Protein AF-A0A0P7GSC6-F1 (afdb_monomer_lite)

Foldseek 3Di:
DALVVQVVVLVVVCVVVVNDLVLQVVQLVLLLVLAAAEDPVLFDQQAPWFEAEEEPDPCLLVCLVVRQPTPAYEYEAVSVVSNVVVVRDHREYEYCQPDHLVSVQVVQVVPHAYEHETGRPSNVSSVPRSNSHDRNRYQYEYQHNHDRNYDHQNRDSVSVSVSSNDYDDDDDDDDDDDDDDDDDD

Sequence (185 aa):
MEFHVWEPVYERILADFGFDRAGDERARDRLAAMSEPFDLDAVPGFSGATVAVAGAGPTLAEEVETAAAADYVVAASGAAATLRDAGVEVTLAVTDLDGAPARLATASHDGLPVAVHAHGDNVDALERWVPQFAGDRLLPTTQAAPAGPVRNFGGSLTATARRFSRTPSMRPRSRSSAGRSTIRR

Radius of gyration: 20.21 Å; chains: 1; bounding box: 82×40×40 Å

Secondary structure (DSSP, 8-state):
--HHHHHHHHHHHHHHHT--HHHHHHHHHHHHTT-PPP-GGGS---TTS-EEEE---TTGGGSHHHHHTSSEEEEETHHHHHHHHTT---SEEEESS-S-HHHHHHHHHTT--EEEEE-TT-HHHHHHHGGGS-GGGEEEEESS---TT-B-SSSSHHHHHHHTT----PPP-------------

Organism: NCBI:txid699431

Structure (mmCIF, N/CA/C/O backbone):
data_AF-A0A0P7GSC6-F1
#
_entry.id   AF-A0A0P7GSC6-F1
#
loop_
_atom_site.group_PDB
_atom_site.id
_atom_site.type_symbol
_atom_site.label_atom_id
_atom_site.label_alt_id
_atom_site.label_comp_id
_atom_site.label_asym_id
_atom_site.label_entity_id
_atom_site.label_seq_id
_atom_site.pdbx_PDB_ins_code
_atom_site.Cartn_x
_atom_site.Cartn_y
_atom_site.Cartn_z
_atom_site.occupancy
_atom_site.B_iso_or_equiv
_atom_site.auth_seq_id
_atom_site.auth_comp_id
_atom_site.auth_asym_id
_atom_site.auth_atom_id
_atom_site.pdbx_PDB_model_num
ATOM 1 N N . MET A 1 1 ? -10.690 2.572 -12.898 1.00 65.81 1 MET A N 1
ATOM 2 C CA . MET A 1 1 ? -10.225 3.420 -14.000 1.00 65.81 1 MET A CA 1
ATOM 3 C C . MET A 1 1 ? -9.482 2.490 -14.919 1.00 65.81 1 MET A C 1
ATOM 5 O O . MET A 1 1 ? -8.629 1.766 -14.428 1.00 65.81 1 MET A O 1
ATOM 9 N N . GLU A 1 2 ? -9.875 2.448 -16.181 1.00 81.12 2 GLU A N 1
ATOM 10 C CA . GLU A 1 2 ? -9.152 1.668 -17.180 1.00 81.12 2 GLU A CA 1
ATOM 11 C C . GLU A 1 2 ? -7.812 2.343 -17.478 1.00 81.12 2 GLU A C 1
ATOM 13 O O . GLU A 1 2 ? -7.738 3.574 -17.468 1.00 81.12 2 GLU A O 1
ATOM 18 N N . PHE A 1 3 ? -6.764 1.562 -17.747 1.00 84.69 3 PHE A N 1
ATOM 19 C CA . PHE A 1 3 ? -5.415 2.105 -17.943 1.00 84.69 3 PHE A CA 1
ATOM 20 C C . PHE A 1 3 ? -5.364 3.174 -19.045 1.00 84.69 3 PHE A C 1
ATOM 22 O O . PHE A 1 3 ? -4.761 4.215 -18.831 1.00 84.69 3 PHE A O 1
ATOM 29 N N . HIS A 1 4 ? -6.094 3.001 -20.151 1.00 86.19 4 HIS A N 1
ATOM 30 C CA . HIS A 1 4 ? -6.142 3.981 -21.248 1.00 86.19 4 HIS A CA 1
ATOM 31 C C . HIS A 1 4 ? -6.688 5.365 -20.839 1.00 86.19 4 HIS A C 1
ATOM 33 O O . HIS A 1 4 ? -6.446 6.352 -21.525 1.00 86.19 4 HIS A O 1
ATOM 39 N N . VAL A 1 5 ? -7.438 5.459 -19.732 1.00 87.88 5 VAL A N 1
ATOM 40 C CA . VAL A 1 5 ? -7.902 6.742 -19.173 1.00 87.88 5 VAL A CA 1
ATOM 41 C C . VAL A 1 5 ? -6.808 7.395 -18.324 1.00 87.88 5 VAL A C 1
ATOM 43 O O . VAL A 1 5 ? -6.727 8.619 -18.250 1.00 87.88 5 VAL A O 1
ATOM 46 N N . TRP A 1 6 ? -5.980 6.580 -17.670 1.00 90.56 6 TRP A N 1
ATOM 47 C CA . TRP A 1 6 ? -4.855 7.020 -16.849 1.00 90.56 6 TRP A CA 1
ATOM 48 C C . TRP A 1 6 ? -3.619 7.371 -17.687 1.00 90.56 6 TRP A C 1
ATOM 50 O O . TRP A 1 6 ? -2.933 8.341 -17.379 1.00 90.56 6 TRP A O 1
ATOM 60 N N . GLU A 1 7 ? -3.357 6.623 -18.756 1.00 92.12 7 GLU A N 1
ATOM 61 C CA . GLU A 1 7 ? -2.131 6.698 -19.551 1.00 92.12 7 GLU A CA 1
ATOM 62 C C . GLU A 1 7 ? -1.764 8.118 -20.023 1.00 92.12 7 GLU A C 1
ATOM 64 O O . GLU A 1 7 ? -0.620 8.512 -19.812 1.00 92.12 7 GLU A O 1
ATOM 69 N N . PRO A 1 8 ? -2.686 8.964 -20.522 1.00 93.06 8 PRO A N 1
ATOM 70 C CA . PRO A 1 8 ? -2.325 10.334 -20.899 1.00 93.06 8 PRO A CA 1
ATOM 71 C C . PRO A 1 8 ? -1.879 11.205 -19.712 1.00 93.06 8 PRO A C 1
ATOM 73 O O . PRO A 1 8 ? -1.062 12.112 -19.861 1.00 93.06 8 PRO A O 1
ATOM 76 N N . VAL A 1 9 ? -2.423 10.955 -18.513 1.00 92.69 9 VAL A N 1
ATOM 77 C CA . VAL A 1 9 ? -2.009 11.654 -17.285 1.00 92.69 9 VAL A CA 1
ATOM 78 C C . VAL A 1 9 ? -0.645 11.147 -16.830 1.00 92.69 9 VAL A C 1
ATOM 80 O O . VAL A 1 9 ? 0.203 11.954 -16.455 1.00 92.69 9 VAL A O 1
ATOM 83 N N . TYR A 1 10 ? -0.435 9.833 -16.904 1.00 93.12 10 TYR A N 1
ATOM 84 C CA . TYR A 1 10 ? 0.835 9.184 -16.605 1.00 93.12 10 TYR A CA 1
ATOM 85 C C . TYR A 1 10 ? 1.971 9.719 -17.476 1.00 93.12 10 TYR A C 1
ATOM 87 O O . TYR A 1 10 ? 2.986 10.154 -16.947 1.00 93.12 10 TYR A O 1
ATOM 95 N N . GLU A 1 11 ? 1.779 9.779 -18.795 1.00 93.81 11 GLU A N 1
ATOM 96 C CA . GLU A 1 11 ? 2.789 10.286 -19.731 1.00 93.81 11 GLU A CA 1
ATOM 97 C C . GLU A 1 11 ? 3.187 11.730 -19.440 1.00 93.81 11 GLU A C 1
ATOM 99 O O . GLU A 1 11 ? 4.367 12.074 -19.507 1.00 93.81 11 GLU A O 1
ATOM 104 N N . ARG A 1 12 ? 2.219 12.568 -19.053 1.00 95.19 12 ARG A N 1
ATOM 105 C CA . ARG A 1 12 ? 2.510 13.938 -18.634 1.00 95.19 12 ARG A CA 1
ATOM 106 C C . ARG A 1 12 ? 3.328 13.976 -17.344 1.00 95.19 12 ARG A C 1
ATOM 108 O O . ARG A 1 12 ? 4.268 14.751 -17.272 1.00 95.19 12 ARG A O 1
ATOM 115 N N . ILE A 1 13 ? 3.013 13.135 -16.356 1.00 92.44 13 ILE A N 1
ATOM 116 C CA . ILE A 1 13 ? 3.806 13.040 -15.119 1.00 92.44 13 ILE A CA 1
ATOM 117 C C . ILE A 1 13 ? 5.240 12.605 -15.440 1.00 92.44 13 ILE A C 1
ATOM 119 O O . ILE A 1 13 ? 6.184 13.228 -14.964 1.00 92.44 13 ILE A O 1
ATOM 123 N N . LEU A 1 14 ? 5.416 11.585 -16.283 1.00 93.69 14 LEU A N 1
ATOM 124 C CA . LEU A 1 14 ? 6.747 11.148 -16.705 1.00 93.69 14 LEU A CA 1
ATOM 125 C C . LEU A 1 14 ? 7.537 12.291 -17.353 1.00 93.69 14 LEU A C 1
ATOM 127 O O . LEU A 1 14 ? 8.693 12.512 -17.001 1.00 93.69 14 LEU A O 1
ATOM 131 N N . ALA A 1 15 ? 6.906 13.046 -18.256 1.00 95.12 15 ALA A N 1
ATOM 132 C CA . ALA A 1 15 ? 7.537 14.174 -18.932 1.00 95.12 15 ALA A CA 1
ATOM 133 C C . ALA A 1 15 ? 7.867 15.336 -17.978 1.00 95.12 15 ALA A C 1
ATOM 135 O O . ALA A 1 15 ? 8.978 15.861 -18.028 1.00 95.12 15 ALA A O 1
ATOM 136 N N . ASP A 1 16 ? 6.933 15.714 -17.100 1.00 95.94 16 ASP A N 1
ATOM 137 C CA . ASP A 1 16 ? 7.077 16.852 -16.184 1.00 95.94 16 ASP A CA 1
ATOM 138 C C . ASP A 1 16 ? 8.194 16.623 -15.152 1.00 95.94 16 ASP A C 1
ATOM 140 O O . ASP A 1 16 ? 8.914 17.557 -14.796 1.00 95.94 16 ASP A O 1
ATOM 144 N N . PHE A 1 17 ? 8.354 15.383 -14.681 1.00 91.75 17 PHE A N 1
ATOM 145 C CA . PHE A 1 17 ? 9.346 15.023 -13.663 1.00 91.75 17 PHE A CA 1
ATOM 146 C C . PHE A 1 17 ? 10.613 14.365 -14.232 1.00 91.75 17 PHE A C 1
ATOM 148 O O . PHE A 1 17 ? 11.566 14.132 -13.490 1.00 91.75 17 PHE A O 1
ATOM 155 N N . GLY A 1 18 ? 10.649 14.076 -15.537 1.00 93.06 18 GLY A N 1
ATOM 156 C CA . GLY A 1 18 ? 11.766 13.382 -16.182 1.00 93.06 18 GLY A CA 1
ATOM 157 C C . GLY A 1 18 ? 11.905 11.916 -15.759 1.00 93.06 18 GLY A C 1
ATOM 158 O O . GLY A 1 18 ? 13.012 11.377 -15.773 1.00 93.06 18 GLY A O 1
ATOM 159 N N . PHE A 1 19 ? 10.806 11.277 -15.353 1.00 92.38 19 PHE A N 1
ATOM 160 C CA . PHE A 1 19 ? 10.801 9.875 -14.943 1.00 92.38 19 PHE A CA 1
ATOM 161 C C . PHE A 1 19 ? 10.801 8.928 -16.149 1.00 92.38 19 PHE A C 1
ATOM 163 O O . PHE A 1 19 ? 10.201 9.200 -17.190 1.00 92.38 19 PHE A O 1
ATOM 170 N N . ASP A 1 20 ? 11.466 7.784 -15.990 1.00 92.19 20 ASP A N 1
ATOM 171 C CA . ASP A 1 20 ? 11.575 6.750 -17.020 1.00 92.19 20 ASP A CA 1
ATOM 172 C C . ASP A 1 20 ? 10.416 5.748 -16.924 1.00 92.19 20 ASP A C 1
ATOM 174 O O . ASP A 1 20 ? 10.322 4.995 -15.951 1.00 92.19 20 ASP A O 1
ATOM 178 N N . ARG A 1 21 ? 9.588 5.666 -17.978 1.00 95.56 21 ARG A N 1
ATOM 179 C CA . ARG A 1 21 ? 8.529 4.645 -18.108 1.00 95.56 21 ARG A CA 1
ATOM 180 C C . ARG A 1 21 ? 9.089 3.234 -17.932 1.00 95.56 21 ARG A C 1
ATOM 182 O O . ARG A 1 21 ? 8.475 2.400 -17.270 1.00 95.56 21 ARG A O 1
ATOM 189 N N . ALA A 1 22 ? 10.260 2.964 -18.510 1.00 97.00 22 ALA A N 1
ATOM 190 C CA . ALA A 1 22 ? 10.846 1.634 -18.449 1.00 97.00 22 ALA A CA 1
ATOM 191 C C . ALA A 1 22 ? 11.267 1.269 -17.015 1.00 97.00 22 ALA A C 1
ATOM 193 O O . ALA A 1 22 ? 11.292 0.090 -16.673 1.00 97.00 22 ALA A O 1
ATOM 194 N N . GLY A 1 23 ? 11.560 2.252 -16.158 1.00 97.19 23 GLY A N 1
ATOM 195 C CA . GLY A 1 23 ? 11.774 2.051 -14.726 1.00 97.19 23 GLY A CA 1
ATOM 196 C C . GLY A 1 23 ? 10.539 1.488 -14.043 1.00 97.19 23 GLY A C 1
ATOM 197 O O . GLY A 1 23 ? 10.619 0.438 -13.404 1.00 97.19 23 GLY A O 1
ATOM 198 N N . ASP A 1 24 ? 9.393 2.140 -14.229 1.00 97.19 24 ASP A N 1
ATOM 199 C CA . ASP A 1 24 ? 8.129 1.679 -13.651 1.00 97.19 24 ASP A CA 1
ATOM 200 C C . ASP A 1 24 ? 7.736 0.291 -14.163 1.00 97.19 24 ASP A C 1
ATOM 202 O O . ASP A 1 24 ? 7.297 -0.555 -13.385 1.00 97.19 24 ASP A O 1
ATOM 206 N N . GLU A 1 25 ? 7.921 0.031 -15.460 1.00 97.94 25 GLU A N 1
ATOM 207 C CA . GLU A 1 25 ? 7.632 -1.274 -16.063 1.00 97.94 25 GLU A CA 1
ATOM 208 C C . GLU A 1 25 ? 8.547 -2.376 -15.510 1.00 97.94 25 GLU A C 1
ATOM 210 O O . GLU A 1 25 ? 8.052 -3.456 -15.180 1.00 97.94 25 GLU A O 1
ATOM 215 N N . ARG A 1 26 ? 9.845 -2.094 -15.310 1.00 98.44 26 ARG A N 1
ATOM 216 C CA . ARG A 1 26 ? 10.787 -3.023 -14.656 1.00 98.44 26 ARG A CA 1
ATOM 217 C C . ARG A 1 26 ? 10.362 -3.340 -13.224 1.00 98.44 26 ARG A C 1
ATOM 219 O O . ARG A 1 26 ? 10.349 -4.508 -12.838 1.00 98.44 26 ARG A O 1
ATOM 226 N N . ALA A 1 27 ? 9.992 -2.327 -12.441 1.00 98.38 27 ALA A N 1
ATOM 227 C CA . ALA A 1 27 ? 9.519 -2.528 -11.073 1.00 98.38 27 ALA A CA 1
ATOM 228 C C . ALA A 1 27 ? 8.204 -3.326 -11.037 1.00 98.38 27 ALA A C 1
ATOM 230 O O . ALA A 1 27 ? 8.055 -4.257 -10.243 1.00 98.38 27 ALA A O 1
ATOM 231 N N . ARG A 1 28 ? 7.271 -3.017 -11.946 1.00 98.25 28 ARG A N 1
ATOM 232 C CA . ARG A 1 28 ? 6.000 -3.731 -12.142 1.00 98.25 28 ARG A CA 1
ATOM 233 C C . ARG A 1 28 ? 6.225 -5.200 -12.476 1.00 98.25 28 ARG A C 1
ATOM 235 O O . ARG A 1 28 ? 5.594 -6.053 -11.858 1.00 98.25 28 ARG A O 1
ATOM 242 N N . ASP A 1 29 ? 7.128 -5.500 -13.405 1.00 98.62 29 ASP A N 1
ATOM 243 C CA . ASP A 1 29 ? 7.471 -6.876 -13.782 1.00 98.62 29 ASP A CA 1
ATOM 244 C C . ASP A 1 29 ? 8.144 -7.619 -12.626 1.00 98.62 29 ASP A C 1
ATOM 246 O O . ASP A 1 29 ? 7.854 -8.793 -12.379 1.00 98.62 29 ASP A O 1
ATOM 250 N N . ARG A 1 30 ? 8.993 -6.924 -11.858 1.00 98.62 30 ARG A N 1
ATOM 251 C CA . ARG A 1 30 ? 9.633 -7.515 -10.685 1.00 98.62 30 ARG A CA 1
ATOM 252 C C . ARG A 1 30 ? 8.620 -7.877 -9.604 1.00 98.62 30 ARG A C 1
ATOM 254 O O . ARG A 1 30 ? 8.684 -8.991 -9.085 1.00 98.62 30 ARG A O 1
ATOM 261 N N . LEU A 1 31 ? 7.685 -6.974 -9.299 1.00 98.56 31 LEU A N 1
ATOM 262 C CA . LEU A 1 31 ? 6.582 -7.238 -8.375 1.00 98.56 31 LEU A CA 1
ATOM 263 C C . LEU A 1 31 ? 5.696 -8.381 -8.890 1.00 98.56 31 LEU A C 1
ATOM 265 O O . LEU A 1 31 ? 5.392 -9.296 -8.132 1.00 98.56 31 LEU A O 1
ATOM 269 N N . ALA A 1 32 ? 5.356 -8.386 -10.184 1.00 98.31 32 ALA A N 1
ATOM 270 C CA . ALA A 1 32 ? 4.575 -9.454 -10.809 1.00 98.31 32 ALA A CA 1
ATOM 271 C C . ALA A 1 32 ? 5.203 -10.841 -10.605 1.00 98.31 32 ALA A C 1
ATOM 273 O O . ALA A 1 32 ? 4.490 -11.798 -10.325 1.00 98.31 32 ALA A O 1
ATOM 274 N N . ALA A 1 33 ? 6.531 -10.944 -10.710 1.00 98.19 33 ALA A N 1
ATOM 275 C CA . ALA A 1 33 ? 7.258 -12.198 -10.530 1.00 98.19 33 ALA A CA 1
ATOM 276 C C . ALA A 1 33 ? 7.294 -12.704 -9.073 1.00 98.19 33 ALA A C 1
ATOM 278 O O . ALA A 1 33 ? 7.648 -13.858 -8.847 1.00 98.19 33 ALA A O 1
ATOM 279 N N . MET A 1 34 ? 6.968 -11.856 -8.091 1.00 97.94 34 MET A N 1
ATOM 280 C CA . MET A 1 34 ? 6.979 -12.192 -6.658 1.00 97.94 34 MET A CA 1
ATOM 281 C C . MET A 1 34 ? 5.582 -12.295 -6.046 1.00 97.94 34 MET A C 1
ATOM 283 O O . MET A 1 34 ? 5.464 -12.508 -4.843 1.00 97.94 34 MET A O 1
ATOM 287 N N . SER A 1 35 ? 4.529 -12.076 -6.830 1.00 97.25 35 SER A N 1
ATOM 288 C CA . SER A 1 35 ? 3.161 -11.989 -6.323 1.00 97.25 35 SER A CA 1
ATOM 289 C C . SER A 1 35 ? 2.247 -12.987 -7.012 1.00 97.25 35 SER A C 1
ATOM 291 O O . SER A 1 35 ? 2.420 -13.320 -8.183 1.00 97.25 35 SER A O 1
ATOM 293 N N . GLU A 1 36 ? 1.231 -13.423 -6.283 1.00 94.75 36 GLU A N 1
ATOM 294 C CA . GLU A 1 36 ? 0.130 -14.218 -6.813 1.00 94.75 36 GLU A CA 1
ATOM 295 C C . GLU A 1 36 ? -1.091 -13.321 -7.082 1.00 94.75 36 GLU A C 1
ATOM 297 O O . GLU A 1 36 ? -1.124 -12.159 -6.658 1.00 94.75 36 GLU A O 1
ATOM 302 N N . PRO A 1 37 ? -2.097 -13.798 -7.836 1.00 95.50 37 PRO A N 1
ATOM 303 C CA . PRO A 1 37 ? -3.358 -13.082 -7.968 1.00 95.50 37 PRO A CA 1
ATOM 304 C C . PRO A 1 37 ? -4.010 -12.842 -6.601 1.00 95.50 37 PRO A C 1
ATOM 306 O O . PRO A 1 37 ? -4.241 -13.778 -5.845 1.00 95.50 37 PRO A O 1
ATOM 309 N N . PHE A 1 38 ? -4.350 -11.587 -6.320 1.00 95.69 38 PHE A N 1
ATOM 310 C CA . PHE A 1 38 ? -5.061 -11.196 -5.106 1.00 95.69 38 PHE A CA 1
ATOM 311 C C . PHE A 1 38 ? -6.582 -11.313 -5.287 1.00 95.69 38 PHE A C 1
ATOM 313 O O . PHE A 1 38 ? -7.120 -10.853 -6.303 1.00 95.69 38 PHE A O 1
ATOM 320 N N . ASP A 1 39 ? -7.272 -11.876 -4.292 1.00 93.12 39 ASP A N 1
ATOM 321 C CA . ASP A 1 39 ? -8.735 -11.910 -4.239 1.00 93.12 39 ASP A CA 1
ATOM 322 C C . ASP A 1 39 ? -9.290 -10.549 -3.802 1.00 93.12 39 ASP A C 1
ATOM 324 O O . ASP A 1 39 ? -9.191 -10.152 -2.642 1.00 93.12 39 ASP A O 1
ATOM 328 N N . LEU A 1 40 ? -9.888 -9.815 -4.742 1.0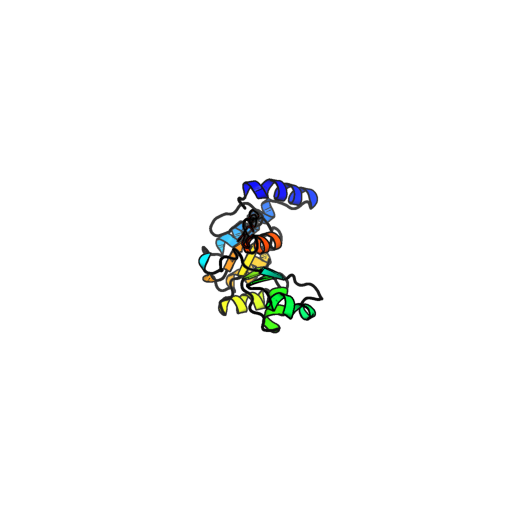0 88.62 40 LEU A N 1
ATOM 329 C CA . LEU A 1 40 ? -10.429 -8.485 -4.468 1.00 88.62 40 LEU A CA 1
ATOM 330 C C . LEU A 1 40 ? -11.626 -8.503 -3.512 1.00 88.62 40 LEU A C 1
ATOM 332 O O . LEU A 1 40 ? -11.885 -7.467 -2.901 1.00 88.62 40 LEU A O 1
ATOM 336 N N . ASP A 1 41 ? -12.300 -9.642 -3.336 1.00 88.38 41 ASP A N 1
ATOM 337 C CA . ASP A 1 41 ? -13.402 -9.768 -2.378 1.00 88.38 41 ASP A CA 1
ATOM 338 C C . ASP A 1 41 ? -12.901 -9.775 -0.919 1.00 88.38 41 ASP A C 1
ATOM 340 O O . ASP A 1 41 ? -13.681 -9.544 0.008 1.00 88.38 41 ASP A O 1
ATOM 344 N N . ALA A 1 42 ? -11.587 -9.937 -0.699 1.00 87.56 42 ALA A N 1
ATOM 345 C CA . ALA A 1 42 ? -10.951 -9.758 0.607 1.00 87.56 42 ALA A CA 1
ATOM 346 C C . ALA A 1 42 ? -10.916 -8.288 1.072 1.00 87.56 42 ALA A C 1
ATOM 348 O O . ALA A 1 42 ? -10.635 -8.022 2.243 1.00 87.56 42 ALA A O 1
ATOM 349 N N . VAL A 1 43 ? -11.198 -7.331 0.179 1.00 87.81 43 VAL A N 1
ATOM 350 C CA . VAL A 1 43 ? -11.355 -5.908 0.508 1.00 87.81 43 VAL A CA 1
ATOM 351 C C . VAL A 1 43 ? -12.828 -5.531 0.324 1.00 87.81 43 VAL A C 1
ATOM 353 O O . VAL A 1 43 ? -13.383 -5.747 -0.754 1.00 87.81 43 VAL A O 1
ATOM 356 N N . PRO A 1 44 ? -13.493 -4.941 1.334 1.00 84.94 44 PRO A N 1
ATOM 357 C CA . PRO A 1 44 ? -14.905 -4.608 1.224 1.00 84.94 44 PRO A CA 1
ATOM 358 C C . PRO A 1 44 ? -15.162 -3.596 0.103 1.00 84.94 44 PRO A C 1
ATOM 360 O O . PRO A 1 44 ? -14.371 -2.693 -0.168 1.00 84.94 44 PRO A O 1
ATOM 363 N N . GLY A 1 45 ? -16.324 -3.713 -0.535 1.00 81.06 45 GLY A N 1
ATOM 364 C CA . GLY A 1 45 ? -16.803 -2.694 -1.457 1.00 81.06 45 GLY A CA 1
ATOM 365 C C . GLY A 1 45 ? -17.200 -1.422 -0.705 1.00 81.06 45 GLY A C 1
ATOM 366 O O . GLY A 1 45 ? -18.098 -1.439 0.126 1.00 81.06 45 GLY A O 1
ATOM 367 N N . PHE A 1 46 ? -16.603 -0.288 -1.059 1.00 82.06 46 PHE A N 1
ATOM 368 C CA . PHE A 1 46 ? -16.805 0.994 -0.364 1.00 82.06 46 PHE A CA 1
ATOM 369 C C . PHE A 1 46 ? -18.025 1.804 -0.839 1.00 82.06 46 PHE A C 1
ATOM 371 O O . PHE A 1 46 ? -18.161 2.998 -0.566 1.00 82.06 46 PHE A O 1
ATOM 378 N N . SER A 1 47 ? -18.914 1.194 -1.623 1.00 83.06 47 SER A N 1
ATOM 379 C CA . SER A 1 47 ? -20.032 1.912 -2.233 1.00 83.06 47 SER A CA 1
ATOM 380 C C . SER A 1 47 ? -21.044 2.365 -1.180 1.00 83.06 47 SER A C 1
ATOM 382 O O . SER A 1 47 ? -21.706 1.543 -0.558 1.00 83.06 47 SER A O 1
ATOM 384 N N . GLY A 1 48 ? -21.228 3.681 -1.055 1.00 85.62 48 GLY A N 1
ATOM 385 C CA . GLY A 1 48 ? -22.177 4.280 -0.110 1.00 85.62 48 GLY A CA 1
ATOM 386 C C . GLY A 1 48 ? -21.639 4.427 1.315 1.00 85.62 48 GLY A C 1
ATOM 387 O O . GLY A 1 48 ? -22.388 4.879 2.174 1.00 85.62 48 GLY A O 1
ATOM 388 N N . ALA A 1 49 ? -20.369 4.084 1.539 1.00 89.56 49 ALA A N 1
ATOM 389 C CA . ALA A 1 49 ? -19.682 4.211 2.815 1.00 89.56 49 ALA A CA 1
ATOM 390 C C . ALA A 1 49 ? -18.840 5.495 2.884 1.00 89.56 49 ALA A C 1
ATOM 392 O O . ALA A 1 49 ? -18.397 6.034 1.862 1.00 89.56 49 ALA A O 1
ATOM 393 N N . THR A 1 50 ? -18.593 5.966 4.101 1.00 91.62 50 THR A N 1
ATOM 394 C CA . THR A 1 50 ? -17.602 6.999 4.404 1.00 91.62 50 THR A CA 1
ATOM 395 C C . THR A 1 50 ? -16.238 6.338 4.538 1.00 91.62 50 THR A C 1
ATOM 397 O O . THR A 1 50 ? -16.059 5.442 5.357 1.00 91.62 50 THR A O 1
ATOM 400 N N . VAL A 1 51 ? -15.264 6.785 3.744 1.00 91.44 51 VAL A N 1
ATOM 401 C CA . VAL A 1 51 ? -13.902 6.236 3.764 1.00 91.44 51 VAL A CA 1
ATOM 402 C C . VAL A 1 51 ? -12.915 7.314 4.181 1.00 91.44 51 VAL A C 1
ATOM 404 O O . VAL A 1 51 ? -12.769 8.322 3.483 1.00 91.44 51 VAL A O 1
ATOM 407 N N . ALA A 1 52 ? -12.207 7.085 5.284 1.00 92.62 52 ALA A N 1
ATOM 408 C CA . ALA A 1 52 ? -11.058 7.891 5.661 1.00 92.62 52 ALA A CA 1
ATOM 409 C C . ALA A 1 52 ? -9.835 7.443 4.853 1.00 92.62 52 ALA A C 1
ATOM 411 O O . ALA A 1 52 ? -9.496 6.260 4.825 1.00 92.62 52 ALA A O 1
ATOM 412 N N . VAL A 1 53 ? -9.164 8.391 4.194 1.00 91.19 53 VAL A N 1
ATOM 413 C CA . VAL A 1 53 ? -7.882 8.148 3.519 1.00 91.19 53 VAL A CA 1
ATOM 414 C C . VAL A 1 53 ? -6.791 8.871 4.297 1.00 91.19 53 VAL A C 1
ATOM 416 O O . VAL A 1 53 ? -6.713 10.097 4.245 1.00 91.19 53 VAL A O 1
ATOM 419 N N . ALA A 1 54 ?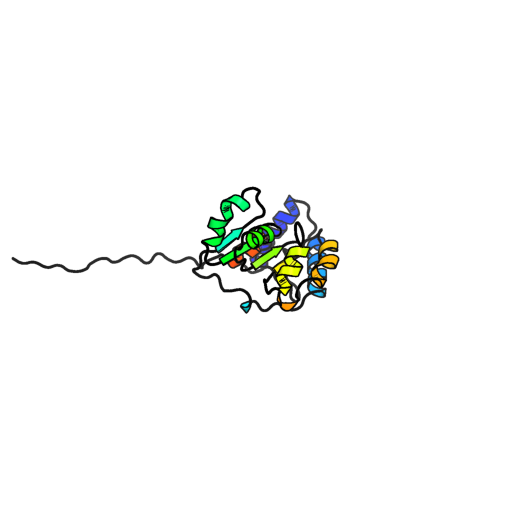 -5.965 8.118 5.019 1.00 91.94 54 ALA A N 1
ATOM 420 C CA . ALA A 1 54 ? -4.953 8.662 5.915 1.00 91.94 54 ALA A CA 1
ATOM 421 C C . ALA A 1 54 ? -3.556 8.638 5.279 1.00 91.94 54 ALA A C 1
ATOM 423 O O . ALA A 1 54 ? -3.061 7.586 4.871 1.00 91.94 54 ALA A O 1
ATOM 424 N N . GLY A 1 55 ? -2.912 9.803 5.223 1.00 89.44 55 GLY A N 1
ATOM 425 C CA . GLY A 1 55 ? -1.486 9.945 4.919 1.00 89.44 55 GLY A CA 1
ATOM 426 C C . GLY A 1 55 ? -0.665 10.132 6.194 1.00 89.44 55 GLY A C 1
ATOM 427 O O . GLY A 1 55 ? -1.214 10.486 7.233 1.00 89.44 55 GLY A O 1
ATOM 428 N N . ALA A 1 56 ? 0.652 9.919 6.125 1.00 84.00 56 ALA A N 1
ATOM 429 C CA . ALA A 1 56 ? 1.559 10.002 7.278 1.00 84.00 56 ALA A CA 1
ATOM 430 C C . ALA A 1 56 ? 1.905 11.459 7.670 1.00 84.00 56 ALA A C 1
ATOM 432 O O . ALA A 1 56 ? 3.067 11.807 7.865 1.00 84.00 56 ALA A O 1
ATOM 433 N N . GLY A 1 57 ? 0.896 12.333 7.727 1.00 82.50 57 GLY A N 1
ATOM 434 C CA . GLY A 1 57 ? 1.060 13.723 8.146 1.00 82.50 57 GLY A CA 1
ATOM 435 C C . GLY A 1 57 ? 1.382 13.834 9.643 1.00 82.50 57 GLY A C 1
ATOM 436 O O . GLY A 1 57 ? 0.961 12.979 10.423 1.00 82.50 57 GLY A O 1
ATOM 437 N N . PRO A 1 58 ? 2.090 14.893 10.076 1.00 81.62 58 PRO A N 1
ATOM 438 C CA . PRO A 1 58 ? 2.518 15.046 11.469 1.00 81.62 58 PRO A CA 1
ATOM 439 C C . PRO A 1 58 ? 1.348 15.172 12.457 1.00 81.62 58 PRO A C 1
ATOM 441 O O . PRO A 1 58 ? 1.515 14.850 13.628 1.00 81.62 58 PRO A O 1
ATOM 444 N N . THR A 1 59 ? 0.170 15.600 11.995 1.00 85.75 59 THR A N 1
ATOM 445 C CA . THR A 1 59 ? -1.042 15.755 12.816 1.00 85.75 59 THR A CA 1
ATOM 446 C C . THR A 1 59 ? -1.881 14.483 12.911 1.00 85.75 59 THR A C 1
ATOM 448 O O . THR A 1 59 ? -2.856 14.456 13.653 1.00 85.75 59 THR A O 1
ATOM 451 N N . LEU A 1 60 ? -1.511 13.396 12.218 1.00 88.50 60 LEU A N 1
ATOM 452 C CA . LEU A 1 60 ? -2.334 12.183 12.167 1.00 88.50 60 LEU A CA 1
ATOM 453 C C . LEU A 1 60 ? -2.623 11.604 13.560 1.00 88.50 60 LEU A C 1
ATOM 455 O O . LEU A 1 60 ? -3.724 11.122 13.805 1.00 88.50 60 LEU A O 1
ATOM 459 N N . ALA A 1 61 ? -1.655 11.674 14.477 1.00 84.56 61 ALA A N 1
ATOM 460 C CA . ALA A 1 61 ? -1.823 11.200 15.850 1.00 84.56 61 ALA A CA 1
ATOM 461 C C . ALA A 1 61 ? -2.878 12.000 16.643 1.00 84.56 61 ALA A C 1
ATOM 463 O O . ALA A 1 61 ? -3.468 11.472 17.580 1.00 84.56 61 ALA A O 1
ATOM 464 N N . GLU A 1 62 ? -3.134 13.250 16.258 1.00 86.19 62 GLU A N 1
ATOM 465 C CA . GLU A 1 62 ? -4.151 14.122 16.861 1.00 86.19 62 GLU A CA 1
ATOM 466 C C . GLU A 1 62 ? -5.517 13.974 16.164 1.00 86.19 62 GLU A C 1
ATOM 468 O O . GLU A 1 62 ? -6.548 14.352 16.715 1.00 86.19 62 GLU A O 1
ATOM 473 N N . GLU A 1 63 ? -5.539 13.385 14.964 1.00 88.19 63 GLU A N 1
ATOM 474 C CA . GLU A 1 63 ? -6.721 13.244 14.104 1.00 88.19 63 GLU A CA 1
ATOM 475 C C . GLU A 1 63 ? -7.283 11.809 14.064 1.00 88.19 63 GLU A C 1
ATOM 477 O O . GLU A 1 63 ? -8.207 11.526 13.298 1.00 88.19 63 GLU A O 1
ATOM 482 N N . VAL A 1 64 ? -6.765 10.903 14.903 1.00 92.00 64 VAL A N 1
ATOM 483 C CA . VAL A 1 64 ? -7.131 9.472 14.951 1.00 92.00 64 VAL A CA 1
ATOM 484 C C . VAL A 1 64 ? -8.646 9.258 15.031 1.00 92.00 64 VAL A C 1
ATOM 486 O O . VAL A 1 64 ? -9.189 8.442 14.288 1.00 92.00 64 VAL A O 1
ATOM 489 N N . GLU A 1 65 ? -9.345 10.036 15.859 1.00 91.50 65 GLU A N 1
ATOM 490 C CA . GLU A 1 65 ? -10.804 9.948 16.027 1.00 91.50 65 GLU A CA 1
ATOM 491 C C . GLU A 1 65 ? -11.571 10.231 14.727 1.00 91.50 65 GLU A C 1
ATOM 493 O O . GLU A 1 65 ? -12.623 9.648 14.472 1.00 91.50 65 GLU A O 1
ATOM 498 N N . THR A 1 66 ? -11.027 11.087 13.856 1.00 90.88 66 THR A N 1
ATOM 499 C CA . THR A 1 66 ? -11.634 11.368 12.547 1.00 90.88 66 THR A CA 1
ATOM 500 C C . THR A 1 66 ? -11.555 10.145 11.639 1.00 90.88 66 THR A C 1
ATOM 502 O O . THR A 1 66 ? -12.510 9.852 10.920 1.00 90.88 66 THR A O 1
ATOM 505 N N . ALA A 1 67 ? -10.437 9.413 11.679 1.00 91.25 67 ALA A N 1
ATOM 506 C CA . ALA A 1 67 ? -10.298 8.161 10.943 1.00 91.25 67 ALA A CA 1
ATOM 507 C C . ALA A 1 67 ? -11.199 7.066 11.534 1.00 91.25 67 ALA A C 1
ATOM 509 O O . ALA A 1 67 ? -11.881 6.376 10.781 1.00 91.25 67 ALA A O 1
ATOM 510 N N . ALA A 1 68 ? -11.257 6.957 12.864 1.00 93.31 68 ALA A N 1
ATOM 511 C CA . ALA A 1 68 ? -12.075 5.971 13.572 1.00 93.31 68 ALA A CA 1
ATOM 512 C C . ALA A 1 68 ? -13.589 6.150 13.351 1.00 93.31 68 ALA A C 1
ATOM 514 O O . ALA A 1 68 ? -14.345 5.187 13.445 1.00 93.31 68 ALA A O 1
ATOM 515 N N . ALA A 1 69 ? -14.039 7.372 13.048 1.00 94.50 69 ALA A N 1
ATOM 516 C CA . ALA A 1 69 ? -15.442 7.672 12.769 1.00 94.50 69 ALA A CA 1
ATOM 517 C C . ALA A 1 69 ? -15.910 7.256 11.359 1.00 94.50 69 ALA A C 1
ATOM 519 O O . ALA A 1 69 ? -17.109 7.325 11.076 1.00 94.50 69 ALA A O 1
ATOM 520 N N . ALA A 1 70 ? -14.997 6.878 10.458 1.00 94.31 70 ALA A N 1
ATOM 521 C CA . ALA A 1 70 ? -15.347 6.414 9.119 1.00 94.31 70 ALA A CA 1
ATOM 522 C C . ALA A 1 70 ? -15.780 4.941 9.128 1.00 94.31 70 ALA A C 1
ATOM 524 O O . ALA A 1 70 ? -15.325 4.153 9.951 1.00 94.31 70 ALA A O 1
ATOM 525 N N . ASP A 1 71 ? -16.613 4.550 8.161 1.00 94.06 71 ASP A N 1
ATOM 526 C CA . ASP A 1 71 ? -17.004 3.145 7.984 1.00 94.06 71 ASP A CA 1
ATOM 527 C C . ASP A 1 71 ? -15.795 2.277 7.601 1.00 94.06 71 ASP A C 1
ATOM 529 O O . ASP A 1 71 ? -15.723 1.103 7.959 1.00 94.06 71 ASP A O 1
ATOM 533 N N . TYR A 1 72 ? -14.842 2.864 6.867 1.00 94.88 72 TYR A N 1
ATOM 534 C CA . TYR A 1 72 ? -13.602 2.210 6.473 1.00 94.88 72 TYR A CA 1
ATOM 535 C C . TYR A 1 72 ? -12.406 3.161 6.469 1.00 94.88 72 TYR A C 1
ATOM 537 O O . TYR A 1 72 ? -12.537 4.358 6.193 1.00 94.88 72 TYR A O 1
ATOM 545 N N . VAL A 1 73 ? -11.215 2.597 6.674 1.00 95.25 73 VAL A N 1
ATOM 546 C CA . VAL A 1 73 ? -9.952 3.341 6.725 1.00 95.25 73 VAL A CA 1
ATOM 547 C C . VAL A 1 73 ? -8.957 2.759 5.729 1.00 95.25 73 VAL A C 1
ATOM 549 O O . VAL A 1 73 ? -8.557 1.598 5.829 1.00 95.25 73 VAL A O 1
ATOM 552 N N . VAL A 1 74 ? -8.516 3.587 4.783 1.00 94.69 74 VAL A N 1
ATOM 553 C CA . VAL A 1 74 ? -7.402 3.281 3.882 1.00 94.69 74 VAL A CA 1
ATOM 554 C C . VAL A 1 74 ? -6.212 4.140 4.282 1.00 94.69 74 VAL A C 1
ATOM 556 O O . VAL A 1 74 ? -6.299 5.366 4.259 1.00 94.69 74 VAL A O 1
ATOM 559 N N . ALA A 1 75 ? -5.094 3.521 4.646 1.00 94.06 75 ALA A N 1
ATOM 560 C CA . ALA A 1 75 ? -3.967 4.243 5.231 1.00 94.06 75 ALA A CA 1
ATOM 561 C C . ALA A 1 75 ? -2.657 3.991 4.475 1.00 94.06 75 ALA A C 1
ATOM 563 O O . ALA A 1 75 ? -2.334 2.859 4.117 1.00 94.06 75 ALA A O 1
ATOM 564 N N . ALA A 1 76 ? -1.901 5.059 4.222 1.00 92.62 76 ALA A N 1
ATOM 565 C CA . ALA A 1 76 ? -0.663 5.015 3.453 1.00 92.62 76 ALA A CA 1
ATOM 566 C C . ALA A 1 76 ? 0.569 4.786 4.346 1.00 92.62 76 ALA A C 1
ATOM 568 O O . ALA A 1 76 ? 0.788 5.550 5.287 1.00 92.62 76 ALA A O 1
ATOM 569 N N . SER A 1 77 ? 1.390 3.781 4.027 1.00 91.00 77 SER A N 1
ATOM 570 C CA . SER A 1 77 ? 2.680 3.462 4.662 1.00 91.00 77 SER A CA 1
ATOM 571 C C . SER A 1 77 ? 2.657 3.663 6.191 1.00 91.00 77 SER A C 1
ATOM 573 O O . SER A 1 77 ? 1.942 2.958 6.908 1.00 91.00 77 SER A O 1
ATOM 575 N N . GLY A 1 78 ? 3.396 4.652 6.707 1.00 91.69 78 GLY A N 1
ATOM 576 C CA . GLY A 1 78 ? 3.482 4.949 8.140 1.00 91.69 78 GLY A CA 1
ATOM 577 C C . GLY A 1 78 ? 2.145 5.296 8.806 1.00 91.69 78 GLY A C 1
ATOM 578 O O . GLY A 1 78 ? 1.965 4.976 9.977 1.00 91.69 78 GLY A O 1
ATOM 579 N N . ALA A 1 79 ? 1.176 5.854 8.071 1.00 93.62 79 ALA A N 1
ATOM 580 C CA . ALA A 1 79 ? -0.141 6.193 8.611 1.00 93.62 79 ALA A CA 1
ATOM 581 C C . ALA A 1 79 ? -0.899 4.961 9.104 1.00 93.62 79 ALA A C 1
ATOM 583 O O . ALA A 1 79 ? -1.525 4.998 10.159 1.00 93.62 79 ALA A O 1
ATOM 584 N N . ALA A 1 80 ? -0.805 3.851 8.367 1.00 94.62 80 ALA A N 1
ATOM 585 C CA . ALA A 1 80 ? -1.415 2.591 8.774 1.00 94.62 80 ALA A CA 1
ATOM 586 C C . ALA A 1 80 ? -0.802 2.095 10.088 1.00 94.62 80 ALA A C 1
ATOM 588 O O . ALA A 1 80 ? -1.504 1.614 10.972 1.00 94.62 80 ALA A O 1
ATOM 589 N N . ALA A 1 81 ? 0.510 2.264 10.236 1.00 92.50 81 ALA A N 1
ATOM 590 C CA . ALA A 1 81 ? 1.240 1.883 11.431 1.00 92.50 81 ALA A CA 1
ATOM 591 C C . ALA A 1 81 ? 0.820 2.740 12.646 1.00 92.50 81 ALA A C 1
ATOM 593 O O . ALA A 1 81 ? 0.547 2.184 13.709 1.00 92.50 81 ALA A O 1
ATOM 594 N N . THR A 1 82 ? 0.710 4.062 12.473 1.00 94.00 82 THR A N 1
ATOM 595 C CA . THR A 1 82 ? 0.247 5.006 13.505 1.00 94.00 82 THR A CA 1
ATOM 596 C C . THR A 1 82 ? -1.197 4.743 13.930 1.00 94.00 82 THR A C 1
ATOM 598 O O . THR A 1 82 ? -1.480 4.687 15.122 1.00 94.00 82 THR A O 1
ATOM 601 N N . LEU A 1 83 ? -2.110 4.550 12.975 1.00 95.75 83 LEU A N 1
ATOM 602 C CA . LEU A 1 83 ? -3.526 4.310 13.268 1.00 95.75 83 LEU A CA 1
ATOM 603 C C . LEU A 1 83 ? -3.742 2.987 14.007 1.00 95.75 83 LEU A C 1
ATOM 605 O O . LEU A 1 83 ? -4.483 2.953 14.987 1.00 95.75 83 LEU A O 1
ATOM 609 N N . ARG A 1 84 ? -3.033 1.922 13.608 1.00 94.44 84 ARG A N 1
ATOM 610 C CA . ARG A 1 84 ? -3.088 0.634 14.316 1.00 94.44 84 ARG A CA 1
ATOM 611 C C . ARG A 1 84 ? -2.545 0.727 15.742 1.00 94.44 84 ARG A C 1
ATOM 613 O O . ARG A 1 84 ? -3.138 0.133 16.634 1.00 94.44 84 ARG A O 1
ATOM 620 N N . ASP A 1 85 ? -1.471 1.487 15.980 1.00 93.62 85 ASP A N 1
ATOM 621 C CA . ASP A 1 85 ? -0.956 1.707 17.347 1.00 93.62 85 ASP A CA 1
ATOM 622 C C . ASP A 1 85 ? -1.975 2.427 18.239 1.00 93.62 85 ASP A C 1
ATOM 624 O O . ASP A 1 85 ? -2.009 2.205 19.448 1.00 93.62 85 ASP A O 1
ATOM 628 N N . ALA A 1 86 ? -2.822 3.264 17.639 1.00 94.62 86 ALA A N 1
ATOM 629 C CA . ALA A 1 86 ? -3.911 3.951 18.321 1.00 94.62 86 ALA A CA 1
ATOM 630 C C . ALA A 1 86 ? -5.203 3.112 18.423 1.00 94.62 86 ALA A C 1
ATOM 632 O O . ALA A 1 86 ? -6.215 3.610 18.909 1.00 94.62 86 ALA A O 1
ATOM 633 N N . GLY A 1 87 ? -5.187 1.848 17.982 1.00 95.19 87 GLY A N 1
ATOM 634 C CA . GLY A 1 87 ? -6.339 0.944 18.048 1.00 95.19 87 GLY A CA 1
ATOM 635 C C . GLY A 1 87 ? -7.400 1.171 16.968 1.00 95.19 87 GLY A C 1
ATOM 636 O O . GLY A 1 87 ? -8.510 0.660 17.099 1.00 95.19 87 GLY A O 1
ATOM 637 N N . VAL A 1 88 ? -7.085 1.922 15.907 1.00 96.50 88 VAL A N 1
ATOM 638 C CA . VAL A 1 88 ? -7.989 2.104 14.764 1.00 96.50 88 VAL A CA 1
ATOM 639 C C . VAL A 1 88 ? -7.853 0.935 13.797 1.00 96.50 88 VAL A C 1
ATOM 641 O O . VAL A 1 88 ? -6.757 0.618 13.327 1.00 96.50 88 VAL A O 1
ATOM 644 N N . GLU A 1 89 ? -8.990 0.330 13.460 1.00 95.62 89 GLU A N 1
ATOM 645 C CA . GLU A 1 89 ? -9.079 -0.721 12.450 1.00 95.62 89 GLU A CA 1
ATOM 646 C C . GLU A 1 89 ? -8.805 -0.157 11.052 1.00 95.62 89 GLU A C 1
ATOM 648 O O . GLU A 1 89 ? -9.580 0.622 10.494 1.00 95.62 89 GLU A O 1
ATOM 653 N N . VAL A 1 90 ? -7.676 -0.565 10.474 1.00 96.62 90 VAL A N 1
ATOM 654 C CA . VAL A 1 90 ? -7.308 -0.228 9.098 1.00 96.62 90 VAL A CA 1
ATOM 655 C C . VAL A 1 90 ? -7.888 -1.291 8.174 1.00 96.62 90 VAL A C 1
ATOM 657 O O . VAL A 1 90 ? -7.597 -2.471 8.313 1.00 96.62 90 VAL A O 1
ATOM 660 N N . THR A 1 91 ? -8.685 -0.873 7.195 1.00 96.38 91 THR A N 1
ATOM 661 C CA . THR A 1 91 ? -9.312 -1.777 6.220 1.00 96.38 91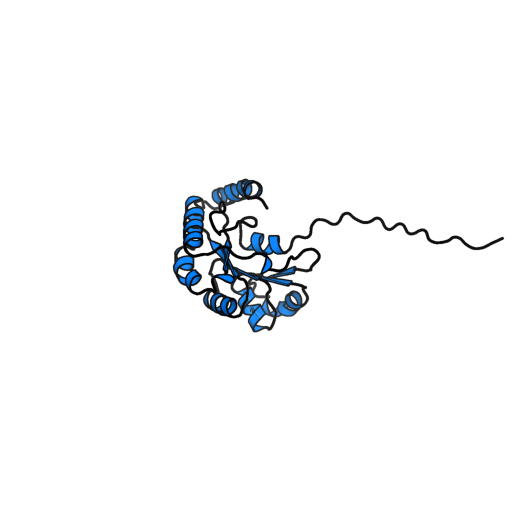 THR A CA 1
ATOM 662 C C . THR A 1 91 ? -8.338 -2.204 5.123 1.00 96.38 91 THR A C 1
ATOM 664 O O . THR A 1 91 ? -8.367 -3.343 4.665 1.00 96.38 91 THR A O 1
ATOM 667 N N . LEU A 1 92 ? -7.490 -1.277 4.675 1.00 96.19 92 LEU A N 1
ATOM 668 C CA . LEU A 1 92 ? -6.487 -1.507 3.638 1.00 96.19 92 LEU A CA 1
ATOM 669 C C . LEU A 1 92 ? -5.284 -0.601 3.896 1.00 96.19 92 LEU A C 1
ATOM 671 O O . LEU A 1 92 ? -5.431 0.620 3.993 1.00 96.19 92 LEU A O 1
ATOM 675 N N . ALA A 1 93 ? -4.088 -1.179 3.951 1.00 96.19 93 ALA A N 1
ATOM 676 C CA . ALA A 1 93 ? -2.861 -0.394 3.874 1.00 96.19 93 ALA A CA 1
ATOM 677 C C . ALA A 1 93 ? -2.416 -0.250 2.414 1.00 96.19 93 ALA A C 1
ATOM 679 O O . ALA A 1 93 ? -2.587 -1.167 1.616 1.00 96.19 93 ALA A O 1
ATOM 680 N N . VAL A 1 94 ? -1.827 0.888 2.057 1.00 95.69 94 VAL A N 1
ATOM 681 C CA . VAL A 1 94 ? -1.229 1.117 0.733 1.00 95.69 94 VAL A CA 1
ATOM 682 C C . VAL A 1 94 ? 0.205 1.593 0.934 1.00 95.69 94 VAL A C 1
ATOM 684 O O . VAL A 1 94 ? 0.431 2.485 1.743 1.00 95.69 94 VAL A O 1
ATOM 687 N N . THR A 1 95 ? 1.185 1.018 0.246 1.00 96.19 95 THR A N 1
ATOM 688 C CA . THR A 1 95 ? 2.599 1.358 0.465 1.00 96.19 95 THR A CA 1
ATOM 689 C C . THR A 1 95 ? 3.433 1.153 -0.792 1.00 96.19 95 THR A C 1
ATOM 691 O O . THR A 1 95 ? 3.182 0.238 -1.570 1.00 96.19 95 THR A O 1
ATOM 694 N N . ASP A 1 96 ? 4.439 1.991 -0.988 1.00 95.25 96 ASP A N 1
ATOM 695 C CA . ASP A 1 96 ? 5.554 1.785 -1.922 1.00 95.25 96 ASP A CA 1
ATOM 696 C C . ASP A 1 96 ? 6.781 1.158 -1.232 1.00 95.25 96 ASP A C 1
ATOM 698 O O . ASP A 1 96 ? 7.855 1.067 -1.827 1.00 95.25 96 ASP A O 1
ATOM 702 N N . LEU A 1 97 ? 6.585 0.657 -0.004 1.00 96.25 97 LEU A N 1
ATOM 703 C CA . LEU A 1 97 ? 7.571 0.029 0.876 1.00 96.25 97 LEU A CA 1
ATOM 704 C C . LEU A 1 97 ? 8.522 1.008 1.576 1.00 96.25 97 LEU A C 1
ATOM 706 O O . LEU A 1 97 ? 9.531 0.582 2.148 1.00 96.25 97 LEU A O 1
ATOM 710 N N . ASP A 1 98 ? 8.171 2.292 1.613 1.00 89.06 98 ASP A N 1
ATOM 711 C CA . ASP A 1 98 ? 8.813 3.281 2.467 1.00 89.06 98 ASP A CA 1
ATOM 712 C C . ASP A 1 98 ? 8.225 3.334 3.897 1.00 89.06 98 ASP A C 1
ATOM 714 O O . ASP A 1 98 ? 7.209 2.714 4.238 1.00 89.06 98 ASP A O 1
ATOM 718 N N . GLY A 1 99 ? 8.913 4.056 4.787 1.00 86.31 99 GLY A N 1
ATOM 719 C CA . GLY A 1 99 ? 8.449 4.335 6.148 1.00 86.31 99 GLY A CA 1
ATOM 720 C C . GLY A 1 99 ? 8.462 3.126 7.090 1.00 86.31 99 GLY A C 1
ATOM 721 O O . GLY A 1 99 ? 9.357 2.999 7.924 1.00 86.31 99 GLY A O 1
ATOM 722 N N . ALA A 1 100 ? 7.457 2.249 6.994 1.00 91.00 100 ALA A N 1
ATOM 723 C CA . ALA A 1 100 ? 7.213 1.165 7.955 1.00 91.00 100 ALA A CA 1
ATOM 724 C C . ALA A 1 100 ? 6.915 -0.223 7.328 1.00 91.00 100 ALA A C 1
ATOM 726 O O . ALA A 1 100 ? 6.024 -0.926 7.818 1.00 91.00 100 ALA A O 1
ATOM 727 N N . PRO A 1 101 ? 7.658 -0.684 6.300 1.00 95.75 101 PRO A N 1
ATOM 728 C CA . PRO A 1 101 ? 7.353 -1.932 5.590 1.00 95.75 101 PRO A CA 1
ATOM 729 C C . PRO A 1 101 ? 7.392 -3.172 6.494 1.00 95.75 101 PRO A C 1
ATOM 731 O O . PRO A 1 101 ? 6.541 -4.044 6.360 1.00 95.75 101 PRO A O 1
ATOM 734 N N . ALA A 1 102 ? 8.298 -3.227 7.478 1.00 97.44 102 ALA A N 1
ATOM 735 C CA . ALA A 1 102 ? 8.354 -4.326 8.449 1.00 97.44 102 ALA A CA 1
ATOM 736 C C . ALA A 1 102 ? 7.051 -4.468 9.250 1.00 97.44 102 ALA A C 1
ATOM 738 O O . ALA A 1 102 ? 6.556 -5.572 9.457 1.00 97.44 102 ALA A O 1
ATOM 739 N N . ARG A 1 103 ? 6.475 -3.338 9.680 1.00 96.75 103 ARG A N 1
ATOM 740 C CA . ARG A 1 103 ? 5.234 -3.326 10.463 1.00 96.75 103 ARG A CA 1
ATOM 741 C C . ARG A 1 103 ? 4.041 -3.752 9.614 1.00 96.75 103 ARG A C 1
ATOM 743 O O . ARG A 1 103 ? 3.167 -4.451 10.116 1.00 96.75 103 ARG A O 1
ATOM 750 N N . LEU A 1 104 ? 4.017 -3.357 8.341 1.00 97.38 104 LEU A N 1
ATOM 751 C CA . LEU A 1 104 ? 2.985 -3.776 7.391 1.00 97.38 104 LEU A CA 1
ATOM 752 C C . LEU A 1 104 ? 3.114 -5.250 7.001 1.00 97.38 104 LEU A C 1
ATOM 754 O O . LEU A 1 104 ? 2.095 -5.921 6.869 1.00 97.38 104 LEU A O 1
ATOM 758 N N . ALA A 1 105 ? 4.336 -5.772 6.887 1.00 97.94 105 ALA A N 1
ATOM 759 C CA . ALA A 1 105 ? 4.564 -7.197 6.687 1.00 97.94 105 ALA A CA 1
ATOM 760 C C . ALA A 1 105 ? 3.973 -8.000 7.855 1.00 97.94 105 ALA A C 1
ATOM 762 O O . ALA A 1 105 ? 3.147 -8.879 7.625 1.00 97.94 105 ALA A O 1
ATOM 763 N N . THR A 1 106 ? 4.274 -7.631 9.108 1.00 97.94 106 THR A N 1
ATOM 764 C CA . THR A 1 106 ? 3.631 -8.238 10.289 1.00 97.94 106 THR A CA 1
ATOM 765 C C . THR A 1 106 ? 2.107 -8.106 10.243 1.00 97.94 106 THR A C 1
ATOM 767 O O . THR A 1 106 ? 1.414 -9.106 10.379 1.00 97.94 106 THR A O 1
ATOM 770 N N . ALA A 1 107 ? 1.587 -6.907 9.957 1.00 97.12 107 ALA A N 1
ATOM 771 C CA . ALA A 1 107 ? 0.148 -6.661 9.851 1.00 97.12 107 ALA A CA 1
ATOM 772 C C . ALA A 1 107 ? -0.548 -7.576 8.836 1.00 97.12 107 ALA A C 1
ATOM 774 O O . ALA A 1 107 ? -1.677 -8.004 9.058 1.00 97.12 107 ALA A O 1
ATOM 775 N N . SER A 1 108 ? 0.121 -7.863 7.718 1.00 97.81 108 SER A N 1
ATOM 776 C CA . SER A 1 108 ? -0.431 -8.734 6.685 1.00 97.81 108 SER A CA 1
ATOM 777 C C . SER A 1 108 ? -0.603 -10.170 7.176 1.00 97.81 108 SER A C 1
ATOM 779 O O . SER A 1 108 ? -1.621 -10.784 6.881 1.00 97.81 108 SER A O 1
ATOM 781 N N . HIS A 1 109 ? 0.305 -10.677 8.017 1.00 97.75 109 HIS A N 1
ATOM 782 C CA . HIS A 1 109 ? 0.135 -11.985 8.669 1.00 97.75 109 HIS A CA 1
ATOM 783 C C . HIS A 1 109 ? -0.986 -11.978 9.718 1.00 97.75 109 HIS A C 1
ATOM 785 O O . HIS A 1 109 ? -1.605 -13.014 9.945 1.00 97.75 109 HIS A O 1
ATOM 791 N N . ASP A 1 110 ? -1.312 -10.812 10.286 1.00 95.94 110 ASP A N 1
ATOM 792 C CA . ASP A 1 110 ? -2.489 -10.620 11.150 1.00 95.94 110 ASP A CA 1
ATOM 793 C C . ASP A 1 110 ? -3.808 -10.510 10.349 1.00 95.94 110 ASP A C 1
ATOM 795 O O . ASP A 1 110 ? -4.884 -10.383 10.932 1.00 95.94 110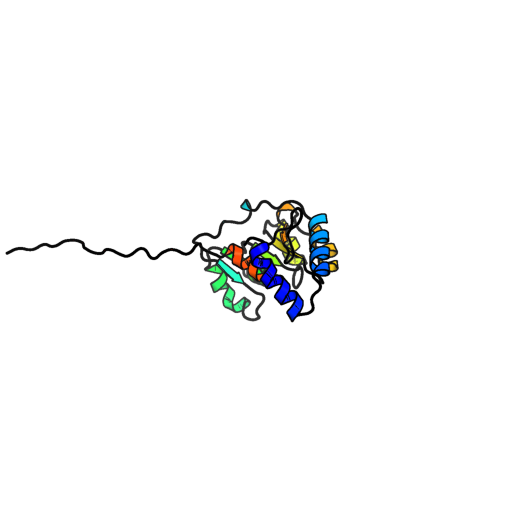 ASP A O 1
ATOM 799 N N . GLY A 1 111 ? -3.742 -10.550 9.013 1.00 95.81 111 GLY A N 1
ATOM 800 C CA . GLY A 1 111 ? -4.897 -10.545 8.114 1.00 95.81 111 GLY A CA 1
ATOM 801 C C . GLY A 1 111 ? -5.186 -9.213 7.416 1.00 95.81 111 GLY A C 1
ATOM 802 O O . GLY A 1 111 ? -6.104 -9.175 6.592 1.00 95.81 111 GLY A O 1
ATOM 803 N N . LEU A 1 112 ? -4.417 -8.148 7.683 1.00 96.94 112 LEU A N 1
ATOM 804 C CA . LEU A 1 112 ? -4.586 -6.846 7.024 1.00 96.94 112 LEU A CA 1
ATOM 805 C C . LEU A 1 112 ? -4.239 -6.940 5.528 1.00 96.94 112 LEU A C 1
ATOM 807 O O . LEU A 1 112 ? -3.086 -7.227 5.202 1.00 96.94 112 LEU A O 1
ATOM 811 N N . PRO A 1 113 ? -5.162 -6.621 4.602 1.00 97.44 113 PRO A N 1
ATOM 812 C CA . PRO A 1 113 ? -4.808 -6.451 3.199 1.00 97.44 113 PRO A CA 1
ATOM 813 C C . PRO A 1 113 ? -3.839 -5.276 3.005 1.00 97.44 113 PRO A C 1
ATOM 815 O O . PRO A 1 113 ? -4.052 -4.179 3.536 1.00 97.44 113 PRO A O 1
ATOM 818 N N . VAL A 1 114 ? -2.791 -5.486 2.208 1.00 97.50 114 VAL A N 1
ATOM 819 C CA . VAL A 1 114 ? -1.779 -4.473 1.889 1.00 97.50 114 VAL A CA 1
ATOM 820 C C . VAL A 1 114 ? -1.607 -4.354 0.379 1.00 97.50 114 VAL A C 1
ATOM 822 O O . VAL A 1 114 ? -1.134 -5.269 -0.291 1.00 97.50 114 VAL A O 1
ATOM 825 N N . ALA A 1 115 ? -1.952 -3.191 -0.166 1.00 97.31 115 ALA A N 1
ATOM 826 C CA . ALA A 1 115 ? -1.649 -2.824 -1.538 1.00 97.31 115 ALA A CA 1
ATOM 827 C C . ALA A 1 115 ? -0.202 -2.326 -1.653 1.00 97.31 115 ALA A C 1
ATOM 829 O O . ALA A 1 115 ? 0.117 -1.224 -1.207 1.00 97.31 115 ALA A O 1
ATOM 830 N N . VAL A 1 116 ? 0.666 -3.124 -2.273 1.00 98.00 116 VAL A N 1
ATOM 831 C CA . VAL A 1 116 ? 2.066 -2.761 -2.536 1.00 98.00 116 VAL A CA 1
ATOM 832 C C . VAL A 1 116 ? 2.172 -2.131 -3.923 1.00 98.00 116 VAL A C 1
ATOM 834 O O . VAL A 1 116 ? 1.623 -2.663 -4.887 1.00 98.00 116 VAL A O 1
ATOM 837 N N . HIS A 1 117 ? 2.845 -0.990 -4.044 1.00 97.56 117 HIS A N 1
ATOM 838 C CA . HIS A 1 117 ? 2.961 -0.228 -5.285 1.00 97.56 117 HIS A CA 1
ATOM 839 C C . HIS A 1 117 ? 4.376 -0.280 -5.853 1.00 97.56 117 HIS A C 1
ATOM 841 O O . HIS A 1 117 ? 5.328 0.114 -5.189 1.00 97.56 117 HIS A O 1
ATOM 847 N N . ALA A 1 118 ? 4.510 -0.740 -7.093 1.00 97.75 118 ALA A N 1
ATOM 848 C CA . ALA A 1 118 ? 5.771 -0.724 -7.825 1.00 97.75 118 ALA A CA 1
ATOM 849 C C . ALA A 1 118 ? 5.931 0.563 -8.649 1.00 97.75 118 ALA A C 1
ATOM 851 O O . ALA A 1 118 ? 5.025 0.921 -9.415 1.00 97.75 118 ALA A O 1
ATOM 852 N N . HIS A 1 119 ? 7.102 1.194 -8.531 1.00 95.81 119 HIS A N 1
ATOM 853 C CA . HIS A 1 119 ? 7.539 2.351 -9.318 1.00 95.81 119 HIS A CA 1
ATOM 854 C C . HIS A 1 119 ? 9.068 2.339 -9.527 1.00 95.81 119 HIS A C 1
ATOM 856 O O . HIS A 1 119 ? 9.784 1.523 -8.948 1.00 95.81 119 HIS A O 1
ATOM 862 N N . GLY A 1 120 ? 9.572 3.200 -10.411 1.00 95.38 120 GLY A N 1
ATOM 863 C CA . GLY A 1 120 ? 10.883 3.035 -11.046 1.00 95.38 120 GLY A CA 1
ATOM 864 C C . GLY A 1 120 ? 12.126 2.997 -10.152 1.00 95.38 120 GLY A C 1
ATOM 865 O O . GLY A 1 120 ? 13.164 2.522 -10.611 1.00 95.38 120 GLY A O 1
ATOM 866 N N . ASP A 1 121 ? 12.042 3.444 -8.903 1.00 95.19 121 ASP A N 1
ATOM 867 C CA . ASP A 1 121 ? 13.150 3.517 -7.945 1.00 95.19 121 ASP A CA 1
ATOM 868 C C . ASP A 1 121 ? 12.992 2.596 -6.723 1.00 95.19 121 ASP A C 1
ATOM 870 O O . ASP A 1 121 ? 13.880 2.577 -5.874 1.00 95.19 121 ASP A O 1
ATOM 874 N N . ASN A 1 122 ? 11.935 1.774 -6.639 1.00 97.25 122 ASN A N 1
ATOM 875 C CA . ASN A 1 122 ? 11.709 0.911 -5.468 1.00 97.25 122 ASN A CA 1
ATOM 876 C C . ASN A 1 122 ? 11.994 -0.584 -5.677 1.00 97.25 122 ASN A C 1
ATOM 878 O O . ASN A 1 122 ? 11.619 -1.399 -4.834 1.00 97.25 122 ASN A O 1
ATOM 882 N N . VAL A 1 123 ? 12.703 -0.966 -6.746 1.00 98.12 123 VAL A N 1
ATOM 883 C CA . VAL A 1 123 ? 13.032 -2.375 -7.044 1.00 98.12 123 VAL A CA 1
ATOM 884 C C . VAL A 1 123 ? 13.712 -3.070 -5.862 1.00 98.12 123 VAL A C 1
ATOM 886 O O . VAL A 1 123 ? 13.214 -4.097 -5.408 1.00 98.12 123 VAL A O 1
ATOM 889 N N . ASP A 1 124 ? 14.769 -2.486 -5.296 1.00 98.00 124 ASP A N 1
ATOM 890 C CA . ASP A 1 124 ? 15.488 -3.075 -4.154 1.00 98.00 124 ASP A CA 1
ATOM 891 C C . ASP A 1 124 ? 14.580 -3.255 -2.925 1.00 98.00 124 ASP A C 1
ATOM 893 O O . ASP A 1 124 ? 14.684 -4.238 -2.184 1.00 98.00 124 ASP A O 1
ATOM 897 N N . ALA A 1 125 ? 13.649 -2.319 -2.708 1.00 98.31 125 ALA A N 1
ATOM 898 C CA . ALA A 1 125 ? 12.669 -2.418 -1.633 1.00 98.31 125 ALA A CA 1
ATOM 899 C C . ALA A 1 125 ? 11.670 -3.553 -1.895 1.00 98.31 125 ALA A C 1
ATOM 901 O O . ALA A 1 125 ? 11.378 -4.316 -0.971 1.00 98.31 125 ALA A O 1
ATOM 902 N N . LEU A 1 126 ? 11.201 -3.713 -3.140 1.00 98.56 126 LEU A N 1
ATOM 903 C CA . LEU A 1 126 ? 10.332 -4.820 -3.545 1.00 98.56 126 LEU A CA 1
ATOM 904 C C . LEU A 1 126 ? 11.012 -6.164 -3.272 1.00 98.56 126 LEU A C 1
ATOM 906 O O . LEU A 1 126 ? 10.425 -7.016 -2.608 1.00 98.56 126 LEU A O 1
ATOM 910 N N . GLU A 1 127 ? 12.256 -6.341 -3.725 1.00 98.44 127 GLU A N 1
ATOM 911 C CA . GLU A 1 127 ? 13.003 -7.593 -3.536 1.00 98.44 127 GLU A CA 1
ATOM 912 C C . GLU A 1 127 ? 13.211 -7.935 -2.063 1.00 98.44 127 GLU A C 1
ATOM 914 O O . GLU A 1 127 ? 13.126 -9.099 -1.666 1.00 98.44 127 GLU A O 1
ATOM 919 N N . ARG A 1 128 ? 13.461 -6.913 -1.244 1.00 98.31 128 ARG A N 1
ATOM 920 C CA . ARG A 1 128 ? 13.660 -7.081 0.190 1.00 98.31 128 ARG A CA 1
ATOM 921 C C . ARG A 1 128 ? 12.366 -7.423 0.919 1.00 98.31 128 ARG A C 1
ATOM 923 O O . ARG A 1 128 ? 12.382 -8.282 1.800 1.00 98.31 128 ARG A O 1
ATOM 930 N N . TRP A 1 129 ? 11.287 -6.696 0.648 1.00 98.56 129 TRP A N 1
ATOM 931 C CA . TRP A 1 129 ? 10.120 -6.689 1.527 1.00 98.56 129 TRP A CA 1
ATOM 932 C C . TRP A 1 129 ? 8.971 -7.553 1.038 1.00 98.56 129 TRP A C 1
ATOM 934 O O . TRP A 1 129 ? 8.351 -8.189 1.882 1.00 98.56 129 TRP A O 1
ATOM 944 N N . VAL A 1 130 ? 8.706 -7.640 -0.270 1.00 98.44 130 VAL A N 1
ATOM 945 C CA . VAL A 1 130 ? 7.579 -8.432 -0.806 1.00 98.44 130 VAL A CA 1
ATOM 946 C C . VAL A 1 130 ? 7.586 -9.880 -0.294 1.00 98.44 130 VAL A C 1
ATOM 948 O O . VAL A 1 130 ? 6.535 -10.321 0.167 1.00 98.44 130 VAL A O 1
ATOM 951 N N . PRO A 1 131 ? 8.731 -10.598 -0.235 1.00 98.31 131 PRO A N 1
ATOM 952 C CA . PRO A 1 131 ? 8.766 -11.964 0.300 1.00 98.31 131 PRO A CA 1
ATOM 953 C C . PRO A 1 131 ? 8.402 -12.098 1.788 1.00 98.31 131 PRO A C 1
ATOM 955 O O . PRO A 1 131 ? 8.234 -13.212 2.273 1.00 98.31 131 PRO A O 1
ATOM 958 N N . GLN A 1 132 ? 8.335 -10.991 2.534 1.00 98.38 132 GLN A N 1
ATOM 959 C CA . GLN A 1 132 ? 8.023 -10.985 3.966 1.00 98.38 132 GLN A CA 1
ATOM 960 C C . GLN A 1 132 ? 6.526 -10.787 4.253 1.00 98.38 132 GLN A C 1
ATOM 962 O O . GLN A 1 132 ? 6.093 -11.027 5.381 1.00 98.38 132 GLN A O 1
ATOM 967 N N . PHE A 1 133 ? 5.735 -10.353 3.268 1.00 98.44 133 PHE A N 1
ATOM 968 C CA . PHE A 1 133 ? 4.286 -10.198 3.412 1.00 98.44 133 PHE A CA 1
ATOM 969 C C . PHE A 1 133 ? 3.564 -11.544 3.295 1.00 98.44 133 PHE A C 1
ATOM 971 O O . PHE A 1 133 ? 4.039 -12.469 2.636 1.00 98.44 133 PHE A O 1
ATOM 978 N N . ALA A 1 134 ? 2.380 -11.638 3.899 1.00 97.62 134 ALA A N 1
ATOM 979 C CA . ALA A 1 134 ? 1.445 -12.717 3.613 1.00 97.62 134 ALA A CA 1
ATOM 980 C C . ALA A 1 134 ? 0.951 -12.586 2.162 1.00 97.62 134 ALA A C 1
ATOM 982 O O . ALA A 1 134 ? 0.348 -11.577 1.790 1.00 97.62 134 ALA A O 1
ATOM 983 N N . GLY A 1 135 ? 1.246 -13.589 1.328 1.00 95.38 135 GLY A N 1
ATOM 984 C CA . GLY A 1 135 ? 0.996 -13.533 -0.116 1.00 95.38 135 GLY A CA 1
ATOM 985 C C . GLY A 1 135 ? -0.480 -13.354 -0.482 1.00 95.38 135 GLY A C 1
ATOM 986 O O . GLY A 1 135 ? -0.794 -12.562 -1.364 1.00 95.38 135 GLY A O 1
ATOM 987 N N . ASP A 1 136 ? -1.390 -13.998 0.256 1.00 95.38 136 ASP A N 1
ATOM 988 C CA . ASP A 1 136 ? -2.848 -13.871 0.100 1.00 95.38 136 ASP A CA 1
ATOM 989 C C . ASP A 1 136 ? -3.391 -12.506 0.556 1.00 95.38 136 ASP A C 1
ATOM 991 O O . ASP A 1 136 ? -4.535 -12.154 0.266 1.00 95.38 136 ASP A O 1
ATOM 995 N N . ARG A 1 137 ? -2.571 -11.718 1.261 1.00 97.25 137 ARG A N 1
ATOM 996 C CA . ARG A 1 137 ? -2.898 -10.368 1.735 1.00 97.25 137 ARG A CA 1
ATOM 997 C C . ARG A 1 137 ? -2.190 -9.269 0.962 1.00 97.25 137 ARG A C 1
ATOM 999 O O . ARG A 1 137 ? -2.462 -8.097 1.212 1.00 97.25 137 ARG A O 1
ATOM 1006 N N . LEU A 1 138 ? -1.326 -9.614 0.010 1.00 97.88 138 LEU A N 1
ATOM 1007 C CA . LEU A 1 138 ? -0.600 -8.648 -0.800 1.00 97.88 138 LEU A CA 1
ATOM 1008 C C . LEU A 1 138 ? -1.336 -8.398 -2.118 1.00 97.88 138 LEU A C 1
ATOM 1010 O O . LEU A 1 138 ? -1.423 -9.266 -2.981 1.00 97.88 138 LEU A O 1
ATOM 1014 N N . LEU A 1 139 ? -1.821 -7.171 -2.298 1.00 97.56 139 LEU A N 1
ATOM 1015 C CA . LEU A 1 139 ? -2.399 -6.691 -3.550 1.00 97.56 139 LEU A CA 1
ATOM 1016 C C . LEU A 1 139 ? -1.318 -5.949 -4.358 1.00 97.56 139 LEU A C 1
ATOM 1018 O O . LEU A 1 139 ? -0.979 -4.813 -4.017 1.00 97.56 139 LEU A O 1
ATOM 1022 N N . PRO A 1 140 ? -0.766 -6.531 -5.437 1.00 97.69 140 PRO A N 1
ATOM 1023 C CA . PRO A 1 140 ? 0.275 -5.866 -6.207 1.00 97.69 140 PRO A CA 1
ATOM 1024 C C . PRO A 1 140 ? -0.317 -4.786 -7.123 1.00 97.69 140 PRO A C 1
ATOM 1026 O O . PRO A 1 140 ? -1.248 -5.030 -7.898 1.00 97.69 140 PRO A O 1
ATOM 1029 N N . THR A 1 141 ? 0.249 -3.580 -7.078 1.00 97.38 141 THR A N 1
ATOM 1030 C CA . THR A 1 141 ? -0.213 -2.425 -7.857 1.00 97.38 141 THR A CA 1
ATOM 1031 C C . THR A 1 141 ? 0.921 -1.687 -8.566 1.00 97.38 141 THR A C 1
ATOM 1033 O O . THR A 1 141 ? 2.089 -1.827 -8.218 1.00 97.38 141 THR A O 1
ATOM 1036 N N . THR A 1 142 ? 0.585 -0.902 -9.589 1.00 96.81 142 THR A N 1
ATOM 1037 C CA . THR A 1 142 ? 1.555 -0.123 -10.374 1.00 96.81 142 THR A CA 1
ATOM 1038 C C . THR A 1 142 ? 0.929 1.138 -10.969 1.00 96.81 142 THR A C 1
ATOM 1040 O O . THR A 1 142 ? -0.298 1.230 -11.106 1.00 96.81 142 THR A O 1
ATOM 1043 N N . GLN A 1 143 ? 1.781 2.095 -11.339 1.00 94.06 143 GLN A N 1
ATOM 1044 C CA . GLN A 1 143 ? 1.418 3.248 -12.158 1.00 94.06 143 GLN A CA 1
ATOM 1045 C C . GLN A 1 143 ? 1.507 3.011 -13.670 1.00 94.06 143 GLN A C 1
ATOM 1047 O O . GLN A 1 143 ? 0.797 3.675 -14.430 1.00 94.06 143 GLN A O 1
ATOM 1052 N N . ALA A 1 144 ? 2.298 2.024 -14.095 1.00 95.44 144 ALA A N 1
ATOM 1053 C CA . ALA A 1 144 ? 2.440 1.622 -15.490 1.00 95.44 144 ALA A CA 1
ATOM 1054 C C . ALA A 1 144 ? 1.239 0.785 -15.975 1.00 95.44 144 ALA A C 1
ATOM 1056 O O . ALA A 1 144 ? 0.243 0.586 -15.264 1.00 95.44 144 ALA A O 1
ATOM 1057 N N . ALA A 1 145 ? 1.322 0.278 -17.207 1.00 95.12 145 ALA A N 1
ATOM 1058 C CA . ALA A 1 145 ? 0.357 -0.696 -17.702 1.00 95.12 145 ALA A CA 1
ATOM 1059 C C . ALA A 1 145 ? 0.332 -1.926 -16.766 1.00 95.12 145 ALA A C 1
ATOM 1061 O O . ALA A 1 145 ? 1.392 -2.416 -16.367 1.00 95.12 145 ALA A O 1
ATOM 1062 N N . PRO A 1 146 ? -0.840 -2.457 -16.381 1.00 95.50 146 PRO A N 1
ATOM 1063 C CA . PRO A 1 146 ? -0.896 -3.664 -15.558 1.00 95.50 146 PRO A CA 1
ATOM 1064 C C . PRO A 1 146 ? -0.376 -4.887 -16.335 1.00 95.50 146 PRO A C 1
ATOM 1066 O O . PRO A 1 146 ? -0.581 -4.988 -17.543 1.00 95.50 146 PRO A O 1
ATOM 1069 N N . ALA A 1 147 ? 0.266 -5.832 -15.643 1.00 96.81 147 ALA A N 1
ATOM 1070 C CA . ALA A 1 147 ? 0.655 -7.130 -16.199 1.00 96.81 147 ALA A CA 1
ATOM 1071 C C . ALA A 1 147 ? 0.597 -8.228 -15.130 1.00 96.81 147 ALA A C 1
ATOM 1073 O O . ALA A 1 147 ? 0.881 -7.985 -13.956 1.00 96.81 147 ALA A O 1
ATOM 1074 N N . GLY A 1 148 ? 0.221 -9.442 -15.543 1.00 96.31 148 GLY A N 1
ATOM 1075 C CA . GLY A 1 148 ? 0.089 -10.590 -14.645 1.00 96.31 148 GLY A CA 1
ATOM 1076 C C . GLY A 1 148 ? -0.876 -10.315 -13.476 1.00 96.31 148 GLY A C 1
ATOM 1077 O O . GLY A 1 148 ? -2.012 -9.881 -13.710 1.00 96.31 148 GLY A O 1
ATOM 1078 N N . PRO A 1 149 ? -0.471 -10.558 -12.216 1.00 96.62 149 PRO A N 1
ATOM 1079 C CA . PRO A 1 149 ? -1.307 -10.286 -11.045 1.00 96.62 149 PRO A CA 1
ATOM 1080 C C . PRO A 1 149 ? -1.385 -8.792 -10.696 1.00 96.62 149 PRO A C 1
ATOM 1082 O O . PRO A 1 149 ? -2.299 -8.386 -9.983 1.00 96.62 149 PRO A O 1
ATOM 1085 N N . VAL A 1 150 ? -0.484 -7.958 -11.229 1.00 97.44 150 VAL A N 1
ATOM 1086 C CA . VAL A 1 150 ? -0.400 -6.532 -10.891 1.00 97.44 150 VAL A CA 1
ATOM 1087 C C . VAL A 1 150 ? -1.595 -5.772 -11.462 1.00 97.44 150 VAL A C 1
ATOM 1089 O O . VAL A 1 150 ? -2.044 -6.015 -12.588 1.00 97.44 150 VAL A O 1
ATOM 1092 N N . ARG A 1 151 ? -2.137 -4.838 -10.679 1.00 95.19 151 ARG A N 1
ATOM 1093 C CA . ARG A 1 151 ? -3.294 -4.013 -11.048 1.00 95.19 151 ARG A CA 1
ATOM 1094 C C . ARG A 1 151 ? -2.934 -2.531 -11.099 1.00 95.19 151 ARG A C 1
ATOM 1096 O O . ARG A 1 151 ? -2.078 -2.052 -10.368 1.00 95.19 151 ARG A O 1
ATOM 1103 N N . ASN A 1 152 ? -3.640 -1.779 -11.935 1.00 92.50 152 ASN A N 1
ATOM 1104 C CA . ASN A 1 152 ? -3.578 -0.321 -11.935 1.00 92.50 152 ASN A CA 1
ATOM 1105 C C . ASN A 1 152 ? -4.955 0.226 -11.534 1.00 92.50 152 ASN A C 1
ATOM 1107 O O . ASN A 1 152 ? -5.947 0.024 -12.235 1.00 92.50 152 ASN A O 1
ATOM 1111 N N . PHE A 1 153 ? -5.028 0.908 -10.389 1.00 86.56 153 PHE A N 1
ATOM 1112 C CA . PHE A 1 153 ? -6.272 1.480 -9.861 1.00 86.56 153 PHE A CA 1
ATOM 1113 C C . PHE A 1 153 ? -6.430 2.982 -10.135 1.00 86.56 153 PHE A C 1
ATOM 1115 O O . PHE A 1 153 ? -7.302 3.625 -9.552 1.00 86.56 153 PHE A O 1
ATOM 1122 N N . GLY A 1 154 ? -5.658 3.528 -11.073 1.00 76.06 154 GLY A N 1
ATOM 1123 C CA . GLY A 1 154 ? -5.584 4.961 -11.358 1.00 76.06 154 GLY A CA 1
ATOM 1124 C C . GLY A 1 154 ? -4.206 5.557 -11.089 1.00 76.06 154 GLY A C 1
ATOM 1125 O O . GLY A 1 154 ? -4.105 6.771 -10.951 1.00 76.06 154 GLY A O 1
ATOM 1126 N N . GLY A 1 155 ? -3.168 4.721 -11.000 1.00 68.62 155 GLY A N 1
ATOM 1127 C CA . GLY A 1 155 ? -1.822 5.183 -11.293 1.00 68.62 155 GLY A CA 1
ATOM 1128 C C . GLY A 1 155 ? -0.934 5.676 -10.163 1.00 68.62 155 GLY A C 1
ATOM 1129 O O . GLY A 1 155 ? 0.143 6.165 -10.439 1.00 68.62 155 GLY A O 1
ATOM 1130 N N . SER A 1 156 ? -1.366 5.637 -8.909 1.00 65.38 156 SER A N 1
ATOM 1131 C CA . SER A 1 156 ? -0.525 6.049 -7.774 1.00 65.38 156 SER A CA 1
ATOM 1132 C C . SER A 1 156 ? -1.039 5.435 -6.480 1.00 65.38 156 SER A C 1
ATOM 1134 O O . SER A 1 156 ? -2.178 4.958 -6.432 1.00 65.38 156 SER A O 1
ATOM 1136 N N . LEU A 1 157 ? -0.240 5.504 -5.413 1.00 60.50 157 LEU A N 1
ATOM 1137 C CA . LEU A 1 157 ? -0.674 5.184 -4.047 1.00 60.50 157 LEU A CA 1
ATOM 1138 C C . LEU A 1 157 ? -1.974 5.921 -3.687 1.00 60.50 157 LEU A C 1
ATOM 1140 O O . LEU A 1 157 ? -2.975 5.307 -3.315 1.00 60.50 157 LEU A O 1
ATOM 1144 N N . THR A 1 158 ? -1.999 7.238 -3.904 1.00 64.25 158 THR A N 1
ATOM 1145 C CA . THR A 1 158 ? -3.162 8.092 -3.630 1.00 64.25 158 THR A CA 1
ATOM 1146 C C . THR A 1 158 ? -4.367 7.717 -4.487 1.00 64.25 158 THR A C 1
ATOM 1148 O O . THR A 1 158 ? -5.494 7.671 -3.992 1.00 64.25 158 THR A O 1
ATOM 1151 N N . ALA A 1 159 ? -4.170 7.446 -5.778 1.00 58.16 159 ALA A N 1
ATOM 1152 C CA . ALA A 1 159 ? -5.266 7.043 -6.653 1.00 58.16 159 ALA A CA 1
ATOM 1153 C C . ALA A 1 159 ? -5.799 5.646 -6.311 1.00 58.16 159 ALA A C 1
ATOM 1155 O O . ALA A 1 159 ? -7.008 5.429 -6.384 1.00 58.16 159 ALA A O 1
ATOM 1156 N N . THR A 1 160 ? -4.927 4.733 -5.879 1.00 59.62 160 THR A N 1
ATOM 1157 C CA . THR A 1 160 ? -5.305 3.409 -5.375 1.00 59.62 160 THR A CA 1
ATOM 1158 C C . THR A 1 160 ? -6.190 3.558 -4.145 1.00 59.62 160 THR A C 1
ATOM 1160 O O . THR A 1 160 ? -7.318 3.068 -4.153 1.00 59.62 160 THR A O 1
ATOM 1163 N N . ALA A 1 161 ? -5.765 4.356 -3.162 1.00 59.09 161 ALA A N 1
ATOM 1164 C CA . ALA A 1 161 ? -6.583 4.657 -1.991 1.00 59.09 161 ALA A CA 1
ATOM 1165 C C . ALA A 1 161 ? -7.926 5.320 -2.357 1.00 59.09 161 ALA A C 1
ATOM 1167 O O . ALA A 1 161 ? -8.968 4.984 -1.801 1.00 59.09 161 ALA A O 1
ATOM 1168 N N . ARG A 1 162 ? -7.936 6.215 -3.356 1.00 58.16 162 ARG A N 1
ATOM 1169 C CA . ARG A 1 162 ? -9.161 6.880 -3.838 1.00 58.16 162 ARG A CA 1
ATOM 1170 C C . ARG A 1 162 ? -10.091 5.979 -4.648 1.00 58.16 162 ARG A C 1
ATOM 1172 O O . ARG A 1 162 ? -11.298 6.218 -4.676 1.00 58.16 162 ARG A O 1
ATOM 1179 N N . ARG A 1 163 ? -9.583 4.964 -5.349 1.00 63.25 163 ARG A N 1
ATOM 1180 C CA . ARG A 1 163 ? -10.435 4.006 -6.074 1.00 63.25 163 ARG A CA 1
ATOM 1181 C C . ARG A 1 163 ? -11.333 3.252 -5.105 1.00 63.25 163 ARG A C 1
ATOM 1183 O O . ARG A 1 163 ? -12.505 3.044 -5.405 1.00 63.25 163 ARG A O 1
ATOM 1190 N N . PHE A 1 164 ? -10.774 2.924 -3.954 1.00 55.66 164 PHE A N 1
ATOM 1191 C CA . PHE A 1 164 ? -11.456 2.342 -2.817 1.00 55.66 164 PHE A CA 1
ATOM 1192 C C . PHE A 1 164 ? -12.280 3.372 -2.017 1.00 55.66 164 PHE A C 1
ATOM 1194 O O . PHE A 1 164 ? -12.741 3.070 -0.937 1.00 55.66 164 PHE A O 1
ATOM 1201 N N . SER A 1 165 ? -12.524 4.591 -2.512 1.00 48.25 165 SER A N 1
ATOM 1202 C CA . SER A 1 165 ? -13.411 5.550 -1.825 1.00 48.25 165 SER A CA 1
ATOM 1203 C C . SER A 1 165 ? -14.448 6.233 -2.717 1.00 48.25 165 SER A C 1
ATOM 1205 O O . SER A 1 165 ? -15.293 6.979 -2.221 1.00 48.25 165 SER A O 1
ATOM 1207 N N . ARG A 1 166 ? -14.452 5.998 -4.040 1.00 43.56 166 ARG A N 1
ATOM 1208 C CA . ARG A 1 166 ? -15.431 6.641 -4.935 1.00 43.56 166 ARG A CA 1
ATOM 1209 C C . ARG A 1 166 ? -16.783 5.925 -4.938 1.00 43.56 166 ARG A C 1
ATOM 1211 O O . ARG A 1 166 ? -16.930 4.839 -5.490 1.00 43.56 166 ARG A O 1
ATOM 1218 N N . THR A 1 167 ? -17.794 6.637 -4.450 1.00 37.41 167 THR A N 1
ATOM 1219 C CA . THR A 1 167 ? -19.219 6.431 -4.740 1.00 37.41 167 THR A CA 1
ATOM 1220 C C . THR A 1 167 ? -19.534 6.699 -6.224 1.00 37.41 167 THR A C 1
ATOM 1222 O O . THR A 1 167 ? -18.994 7.647 -6.810 1.00 37.41 167 THR A O 1
ATOM 1225 N N . PRO A 1 168 ? -20.445 5.940 -6.868 1.00 33.31 168 PRO A N 1
ATOM 1226 C CA . PRO A 1 168 ? -21.094 6.406 -8.086 1.00 33.31 168 PRO A CA 1
ATOM 1227 C C . PRO A 1 168 ? -21.996 7.590 -7.720 1.00 33.31 168 PRO A C 1
ATOM 1229 O O . PRO A 1 168 ? -22.806 7.502 -6.800 1.00 33.31 168 PRO A O 1
ATOM 1232 N N . SER A 1 169 ? -21.841 8.699 -8.442 1.00 33.22 169 SER A N 1
ATOM 1233 C CA . SER A 1 169 ? -22.652 9.916 -8.322 1.00 33.22 169 SER A CA 1
ATOM 1234 C C . SER A 1 169 ? -24.151 9.607 -8.162 1.00 33.22 169 SER A C 1
ATOM 1236 O O . SER A 1 169 ? -24.800 9.093 -9.075 1.00 33.22 169 SER A O 1
ATOM 1238 N N . MET A 1 170 ? -24.708 9.937 -6.993 1.00 33.88 170 MET A N 1
ATOM 1239 C CA . MET A 1 170 ? -26.149 9.962 -6.764 1.00 33.88 170 MET A CA 1
ATOM 1240 C C . MET A 1 170 ? -26.749 11.151 -7.524 1.00 33.88 170 MET A C 1
ATOM 1242 O O . MET A 1 170 ? -26.480 12.309 -7.207 1.00 33.88 170 MET A O 1
ATOM 1246 N N . ARG A 1 171 ? -27.622 10.875 -8.501 1.00 33.62 171 ARG A N 1
ATOM 1247 C CA . ARG A 1 171 ? -28.557 11.890 -9.011 1.00 33.62 171 ARG A CA 1
ATOM 1248 C C . ARG A 1 171 ? -29.441 12.387 -7.857 1.00 33.62 171 ARG A C 1
ATOM 1250 O O . ARG A 1 171 ? -29.909 11.561 -7.067 1.00 33.62 171 ARG A O 1
ATOM 1257 N N . PRO A 1 172 ? -29.742 13.694 -7.773 1.00 35.59 172 PRO A N 1
ATOM 1258 C CA . PRO A 1 172 ? -30.617 14.213 -6.734 1.00 35.59 172 PRO A CA 1
ATOM 1259 C C . PRO A 1 172 ? -32.035 13.666 -6.939 1.00 35.59 172 PRO A C 1
ATOM 1261 O O . PRO A 1 172 ? -32.666 13.902 -7.970 1.00 35.59 172 PRO A O 1
ATOM 1264 N N . ARG A 1 173 ? -32.553 12.930 -5.949 1.00 34.16 173 ARG A N 1
ATOM 1265 C CA . ARG A 1 173 ? -33.987 12.638 -5.864 1.00 34.16 173 ARG A CA 1
ATOM 1266 C C . ARG A 1 173 ? -34.701 13.930 -5.475 1.00 34.16 173 ARG A C 1
ATOM 1268 O O . ARG A 1 173 ? -34.575 14.397 -4.346 1.00 34.16 173 ARG A O 1
ATOM 1275 N N . SER A 1 174 ? -35.453 14.499 -6.412 1.00 35.88 174 SER A N 1
ATOM 1276 C CA . SER A 1 174 ? -36.412 15.567 -6.143 1.00 35.88 174 SER A CA 1
ATOM 1277 C C . SER A 1 174 ? -37.392 15.112 -5.059 1.00 35.88 174 SER A C 1
ATOM 1279 O O . SER A 1 174 ? -38.152 14.160 -5.254 1.00 35.88 174 SER A O 1
ATOM 1281 N N . ARG A 1 175 ? -37.383 15.791 -3.910 1.00 39.00 175 ARG A N 1
ATOM 1282 C CA . ARG A 1 175 ? -38.454 15.687 -2.918 1.00 39.00 175 ARG A CA 1
ATOM 1283 C C . ARG A 1 175 ? -39.727 16.272 -3.533 1.00 39.00 175 ARG A C 1
ATOM 1285 O O . ARG A 1 175 ? -39.817 17.479 -3.711 1.00 39.00 175 ARG A O 1
ATOM 1292 N N . SER A 1 176 ? -40.704 15.422 -3.841 1.00 35.44 176 SER A N 1
ATOM 1293 C CA . SER A 1 176 ? -42.092 15.853 -4.009 1.00 35.44 176 SER A CA 1
ATOM 1294 C C . SER A 1 176 ? -42.770 15.767 -2.646 1.00 35.44 176 SER A C 1
ATOM 1296 O O . SER A 1 176 ? -43.084 14.681 -2.161 1.00 35.44 176 SER A O 1
ATOM 1298 N N . SER A 1 177 ? -42.932 16.915 -1.994 1.00 42.00 177 SER A N 1
ATOM 1299 C CA . SER A 1 177 ? -43.838 17.085 -0.862 1.00 42.00 177 SER A CA 1
ATOM 1300 C C . SER A 1 177 ? -45.145 17.679 -1.379 1.00 42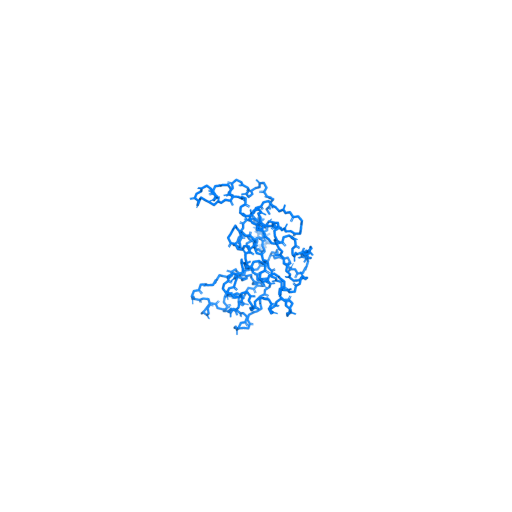.00 177 SER A C 1
ATOM 1302 O O . SER A 1 177 ? -45.192 18.860 -1.712 1.00 42.00 177 SER A O 1
ATOM 1304 N N . ALA A 1 178 ? -46.211 16.886 -1.413 1.00 34.81 178 ALA A N 1
ATOM 1305 C CA . ALA A 1 178 ? -47.575 17.406 -1.461 1.00 34.81 178 ALA A CA 1
ATOM 1306 C C . ALA A 1 178 ? -48.521 16.382 -0.827 1.00 34.81 178 ALA A C 1
ATOM 1308 O O . ALA A 1 178 ? -49.150 15.565 -1.495 1.00 34.81 178 ALA A O 1
ATOM 1309 N N . GLY A 1 179 ? -48.568 16.406 0.504 1.00 32.09 179 GLY A N 1
ATOM 1310 C CA . GLY A 1 179 ? -49.553 15.698 1.302 1.00 32.09 179 GLY A CA 1
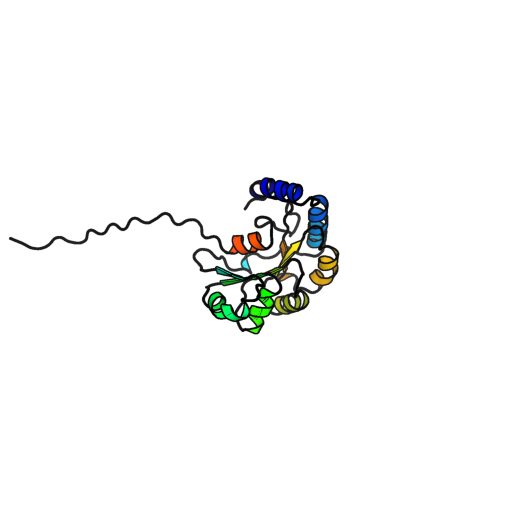ATOM 1311 C C . GLY A 1 179 ? -50.614 16.665 1.819 1.00 32.09 179 GLY A C 1
ATOM 1312 O O . GLY A 1 179 ? -50.313 17.512 2.647 1.00 32.09 179 GLY A O 1
ATOM 1313 N N . ARG A 1 180 ? -51.848 16.427 1.364 1.00 33.03 180 ARG A N 1
ATOM 1314 C CA . ARG A 1 180 ? -53.135 16.636 2.055 1.00 33.03 180 ARG A CA 1
ATOM 1315 C C . ARG A 1 180 ? -53.620 18.069 2.300 1.00 33.03 180 ARG A C 1
ATOM 1317 O O . ARG A 1 180 ? -53.299 18.728 3.279 1.00 33.03 180 ARG A O 1
ATOM 1324 N N . SER A 1 181 ? -54.567 18.433 1.438 1.00 36.53 181 SER A N 1
ATOM 1325 C CA . SER A 1 181 ? -55.648 19.378 1.697 1.00 36.53 181 SER A CA 1
ATOM 1326 C C . SER A 1 181 ? -56.725 18.746 2.593 1.00 36.53 181 SER A C 1
ATOM 1328 O O . SER A 1 181 ? -57.190 17.641 2.318 1.00 36.53 181 SER A O 1
ATOM 1330 N N . THR A 1 182 ? -57.109 19.471 3.642 1.00 35.78 182 THR A N 1
ATOM 1331 C CA . THR A 1 182 ? -58.402 19.456 4.361 1.00 35.78 182 THR A CA 1
ATOM 1332 C C . THR A 1 182 ? -58.376 20.746 5.196 1.00 35.78 182 THR A C 1
ATOM 1334 O O . THR A 1 182 ? -57.388 20.978 5.880 1.00 35.78 182 THR A O 1
ATOM 1337 N N . ILE A 1 183 ? -59.334 21.676 5.118 1.00 33.19 183 ILE A N 1
ATOM 1338 C CA . ILE A 1 183 ? -60.679 21.607 5.711 1.00 33.19 183 ILE A CA 1
ATOM 1339 C C . ILE A 1 183 ? -61.600 22.693 5.085 1.00 33.19 183 ILE A C 1
ATOM 1341 O O . ILE A 1 183 ? -61.184 23.828 4.889 1.00 33.19 183 ILE A O 1
ATOM 1345 N N . ARG A 1 184 ? -62.849 22.269 4.813 1.00 36.97 184 ARG A N 1
ATOM 1346 C CA . ARG A 1 184 ? -64.185 22.937 4.794 1.00 36.97 184 ARG A CA 1
ATOM 1347 C C . ARG A 1 184 ? -64.230 24.387 5.345 1.00 36.97 184 ARG A C 1
ATOM 1349 O O . ARG A 1 184 ? -63.607 24.656 6.357 1.00 36.97 184 ARG A O 1
ATOM 1356 N N . ARG A 1 185 ? -65.017 25.340 4.846 1.00 41.75 185 ARG A N 1
ATOM 1357 C CA . ARG A 1 185 ? -66.400 25.378 4.338 1.00 41.75 185 ARG A CA 1
ATOM 1358 C C . ARG A 1 185 ? -66.529 26.521 3.334 1.00 41.75 185 ARG A C 1
ATOM 1360 O O . ARG A 1 185 ? -65.748 27.484 3.477 1.00 41.75 185 ARG A O 1
#

pLDDT: mean 85.39, std 19.53, range [32.09, 98.62]

InterPro domains:
  IPR027510 6-hydroxymethyl-7,8-dihydropterin pyrophosphokinase, MptE [MF_02131] (2-185)
  IPR027510 6-hydroxymethyl-7,8-dihydropterin pyrophosphokinase, MptE [PTHR39648] (1-155)